Protein AF-A0A6S5TF20-F1 (afdb_monomer)

Organism: Pseudomonas putida (NCBI:txid303)

Solvent-accessible surface area (backbone atoms only — not comparable to full-atom values): 14108 Å² total; per-residue (Å²): 135,54,73,67,61,51,48,53,49,48,49,53,54,47,55,46,68,60,37,85,72,56,83,55,44,63,58,63,41,73,44,51,85,88,62,47,30,58,39,49,34,32,31,76,87,38,68,24,43,42,28,42,55,65,21,39,64,93,39,46,74,43,50,34,34,42,31,30,67,38,84,51,91,42,54,32,37,43,30,39,35,86,89,21,22,39,25,48,87,96,45,91,79,46,35,54,55,36,55,50,73,31,48,67,8,32,45,26,31,29,20,68,21,77,34,32,30,37,56,79,46,72,48,77,49,74,87,83,66,73,82,62,77,46,77,46,61,63,56,47,78,44,80,44,70,50,53,67,68,29,26,34,48,83,42,41,33,28,37,37,28,22,0,0,0,0,0,0,0,10,22,63,36,91,62,45,17,2,0,0,0,0,1,13,3,28,19,32,32,82,42,83,37,49,81,40,63,67,41,52,34,36,21,5,40,31,6,53,26,9,59,41,68,41,67,36,50,22,31,51,17,29,49,8,28,48,52,93,72,32,43,6,34,20,1,34,29,5,25,79,36,44,32,6,48,41,26,52,46,68,25,85,42,67,50,94,49,44,48,19,33,50,18,37,63,58,22,24,3,24,16,3,23,55,48,25,8,77,47,74,53,60,66,30,56,20,38,48,21,71,30,64,4,0,0,0,4,8,2,14,32,86,76,53,76,25,17,16,4,30,15,14,28,4,24,39,38,35,22,77,100

pLDDT: mean 88.04, std 11.4, range [41.41, 98.5]

Foldseek 3Di:
DDPVVVVVVVCLVVVLVPVPPDDAAAAADEDDPSNAHEHEHEPPVAAYEYEYEFLAQVQAFGKHKYWYADADQHWYKYAYPDQAFEAEPPDPVHDRMATQGGHGWMWMWGRRNPRYTYTPDTDRDDPDDPFFPDKDFDFDKDKDFDDSVQQRQPFWKKKKWWFWWWWWWEDADLFWFWAWWEFWWIAIATHRCHNPGIWMWGWKAWWAFFAFPHGGWTAWIAKTDTHPAKIIGTWGIIHTQRWTYYIHMPHPGTDDKFTWAGIGRAAWIFWIGDQTFDTGGAQAAWAARDDARTIIITWYHNDRHHTIYTIGMMMMTIGID

Nearest PDB structures (foldseek):
  7ypx-assembly1_C  TM=6.910E-01  e=1.335E-07  uncultured cyanophage
  7yfw-assembly1_b  TM=7.272E-01  e=6.195E-07  uncultured cyanophage
  9d93-assembly1_Qb  TM=5.092E-01  e=1.638E-06  Mycobacterium phage Bxb1
  9d93-assembly1_Pc  TM=5.076E-01  e=6.195E-04  Mycobacterium phage Bxb1

Mean predicted aligned error: 9.32 Å

Secondary structure (DSSP, 8-state):
--HHHHHHHHHHHHHHHHGGGSPPB-S-EEPPGGG-SEEEE--TTS-EEEEPPP--GGGTT-EEEEEE-----S-EEEE-STT-EEE-TT-SS-BSEEE--STT-EEEEEE-SSSEEEEEEEE-------S-SEEE-SSEEEEEEPPHHHHTSSS-EEEEEEPPPPPPPEE--SS--PPPPPPPPEEEEEE--TT--EEEEEEPPPPPPPPTTS-B---PPPPEEETTTEEEPPPPPP-SSPPPPPP-B-SSEEEP-PPPPPP-SSSPPPP-STT------SSSPPPPP-STTPPPPPEE-SSS--PPPPPPP-EEEEEE-

Structure (mmCIF, N/CA/C/O backbone):
data_AF-A0A6S5TF20-F1
#
_entry.id   AF-A0A6S5TF20-F1
#
loop_
_atom_site.group_PDB
_atom_site.id
_atom_site.type_symbol
_atom_site.label_atom_id
_atom_site.label_alt_id
_atom_site.label_comp_id
_atom_site.label_asym_id
_atom_site.label_entity_id
_atom_site.label_seq_id
_atom_site.pdbx_PDB_ins_code
_atom_site.Cartn_x
_atom_site.Cartn_y
_atom_site.Cartn_z
_atom_site.occupancy
_atom_site.B_iso_or_equiv
_atom_site.auth_seq_id
_atom_site.auth_comp_id
_atom_site.auth_asym_id
_atom_site.auth_atom_id
_atom_site.pdbx_PDB_model_num
ATOM 1 N N . MET A 1 1 ? -34.361 15.259 45.569 1.00 60.22 1 MET A N 1
ATOM 2 C CA . MET A 1 1 ? -33.380 14.151 45.565 1.00 60.22 1 MET A CA 1
ATOM 3 C C . MET A 1 1 ? -32.979 13.914 47.017 1.00 60.22 1 MET A C 1
ATOM 5 O O . MET A 1 1 ? -32.536 14.858 47.657 1.00 60.22 1 MET A O 1
ATOM 9 N N . ASN A 1 2 ? -33.280 12.749 47.594 1.00 81.50 2 ASN A N 1
ATOM 10 C CA . ASN A 1 2 ? -33.013 12.480 49.013 1.00 81.50 2 ASN A CA 1
ATO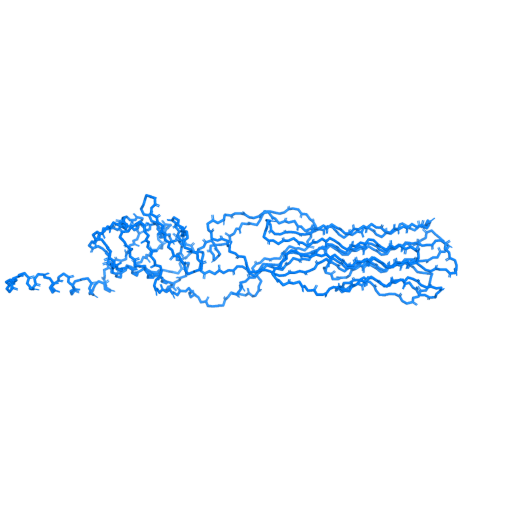M 11 C C . ASN A 1 2 ? -31.545 12.050 49.221 1.00 81.50 2 ASN A C 1
ATOM 13 O O . ASN A 1 2 ? -30.877 11.620 48.279 1.00 81.50 2 ASN A O 1
ATOM 17 N N . ARG A 1 3 ? -31.030 12.159 50.451 1.00 77.38 3 ARG A N 1
ATOM 18 C CA . ARG A 1 3 ? -29.635 11.809 50.782 1.00 77.38 3 ARG A CA 1
ATOM 19 C C . ARG A 1 3 ? -29.251 10.398 50.318 1.00 77.38 3 ARG A C 1
ATOM 21 O O . ARG A 1 3 ? -28.142 10.213 49.838 1.00 77.38 3 ARG A O 1
ATOM 28 N N . ALA A 1 4 ? -30.172 9.438 50.400 1.00 77.38 4 ALA A N 1
ATOM 29 C CA . ALA A 1 4 ? -29.955 8.069 49.934 1.00 77.38 4 ALA A CA 1
ATOM 30 C C . ALA A 1 4 ? -29.745 7.994 48.410 1.00 77.38 4 ALA A C 1
ATOM 32 O O . ALA A 1 4 ? -28.817 7.341 47.950 1.00 77.38 4 ALA A O 1
ATOM 33 N N . SER A 1 5 ? -30.542 8.726 47.629 1.00 79.00 5 SER A N 1
ATOM 34 C CA . SER A 1 5 ? -30.392 8.811 46.172 1.00 79.00 5 SER A CA 1
ATOM 35 C C . SER A 1 5 ? -29.121 9.546 45.742 1.00 79.00 5 SER A C 1
ATOM 37 O O . SER A 1 5 ? -28.522 9.159 44.749 1.00 79.00 5 SER A O 1
ATOM 39 N N . ILE A 1 6 ? -28.664 10.544 46.506 1.00 79.81 6 ILE A N 1
ATOM 40 C CA . ILE A 1 6 ? -27.382 11.223 46.253 1.00 79.81 6 ILE A CA 1
ATOM 41 C C . ILE A 1 6 ? -26.207 10.287 46.561 1.00 79.81 6 ILE A C 1
ATOM 43 O O . ILE A 1 6 ? -25.291 10.191 45.752 1.00 79.81 6 ILE A O 1
ATOM 47 N N . MET A 1 7 ? -26.253 9.558 47.681 1.00 74.62 7 MET A N 1
ATOM 48 C CA . MET A 1 7 ? -25.208 8.594 48.047 1.00 74.62 7 MET A CA 1
ATOM 49 C C . MET A 1 7 ? -25.135 7.413 47.077 1.00 74.62 7 MET A C 1
ATOM 51 O O . MET A 1 7 ? -24.043 7.045 46.676 1.00 74.62 7 MET A O 1
ATOM 55 N N . ALA A 1 8 ? -26.269 6.884 46.609 1.00 75.06 8 ALA A N 1
ATOM 56 C CA . ALA A 1 8 ? -26.279 5.828 45.594 1.00 75.06 8 ALA A CA 1
ATOM 57 C C . ALA A 1 8 ? -25.676 6.295 44.256 1.00 75.06 8 ALA A C 1
ATOM 59 O O . ALA A 1 8 ? -24.987 5.534 43.576 1.00 75.06 8 ALA A O 1
ATOM 60 N N . LEU A 1 9 ? -25.906 7.557 43.880 1.00 76.12 9 LEU A N 1
ATOM 61 C CA . LEU A 1 9 ? -25.335 8.145 42.668 1.00 76.12 9 LEU A CA 1
ATOM 62 C C . LEU A 1 9 ? -23.827 8.383 42.824 1.00 76.12 9 LEU A C 1
ATOM 64 O O . LEU A 1 9 ? -23.069 8.079 41.908 1.00 76.12 9 LEU A O 1
ATOM 68 N N . LEU A 1 10 ? -23.394 8.861 43.994 1.00 69.50 10 LEU A N 1
ATOM 69 C CA . LEU A 1 10 ? -21.982 9.016 44.347 1.00 69.50 10 LEU A CA 1
ATOM 70 C C . LEU A 1 10 ? -21.255 7.674 44.393 1.00 69.50 10 LEU A C 1
ATOM 72 O O . LEU A 1 10 ? -20.190 7.577 43.800 1.00 69.50 10 LEU A O 1
ATOM 76 N N . ASP A 1 11 ? -21.836 6.640 44.997 1.00 70.62 11 ASP A N 1
ATOM 77 C CA . ASP A 1 11 ? -21.268 5.290 45.001 1.00 70.62 11 ASP A CA 1
ATOM 78 C C . ASP A 1 11 ? -21.181 4.738 43.582 1.00 70.62 11 ASP A C 1
ATOM 80 O O . ASP A 1 11 ? -20.143 4.219 43.192 1.00 70.62 11 ASP A O 1
ATOM 84 N N . THR A 1 12 ? -22.206 4.927 42.750 1.00 65.81 12 THR A N 1
ATOM 85 C CA . THR A 1 12 ? -22.167 4.488 41.345 1.00 65.81 12 THR A CA 1
ATOM 86 C C . THR A 1 12 ? -21.072 5.212 40.554 1.00 65.81 12 THR A C 1
ATOM 88 O O . THR A 1 12 ? -20.355 4.588 39.773 1.00 65.81 12 THR A O 1
ATOM 91 N N . VAL A 1 13 ? -20.902 6.521 40.759 1.00 59.16 13 VAL A N 1
ATOM 92 C CA . VAL A 1 13 ? -19.858 7.325 40.101 1.00 59.16 13 VAL A CA 1
ATOM 93 C C . VAL A 1 13 ? -18.463 6.967 40.628 1.00 59.16 13 VAL A C 1
ATOM 95 O O . VAL A 1 13 ? -17.536 6.800 39.836 1.00 59.16 13 VAL A O 1
ATOM 98 N N . LEU A 1 14 ? -18.312 6.775 41.940 1.00 56.81 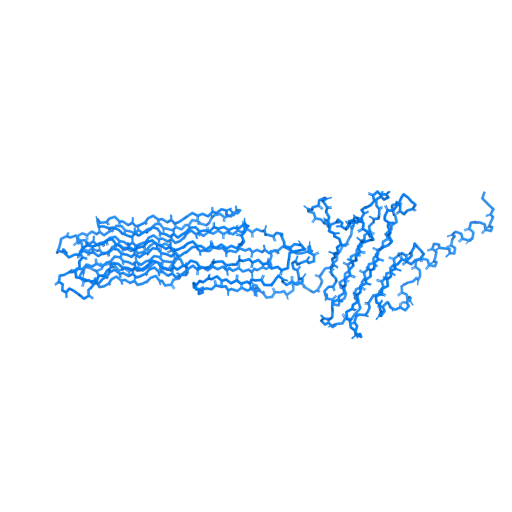14 LEU A N 1
ATOM 99 C CA . LEU A 1 14 ? -17.054 6.395 42.580 1.00 56.81 14 LEU A CA 1
ATOM 100 C C . LEU A 1 14 ? -16.644 4.967 42.207 1.00 56.81 14 LEU A C 1
ATOM 102 O O . LEU A 1 14 ? -15.499 4.767 41.811 1.00 56.81 14 LEU A O 1
ATOM 106 N N . LEU A 1 15 ? -17.565 3.997 42.202 1.00 54.12 15 LEU A N 1
ATOM 107 C CA . LEU A 1 15 ? -17.317 2.633 41.716 1.00 54.12 15 LEU A CA 1
ATOM 108 C C . LEU A 1 15 ? -16.941 2.611 40.230 1.00 54.12 15 LEU A C 1
ATOM 110 O O . LEU A 1 15 ? -16.053 1.851 39.848 1.00 54.12 15 LEU A O 1
ATOM 114 N N . ARG A 1 16 ? -17.554 3.459 39.393 1.00 55.75 16 ARG A N 1
ATOM 115 C CA . ARG A 1 16 ? -17.145 3.622 37.985 1.00 55.75 16 ARG A CA 1
ATOM 116 C C . ARG A 1 16 ? -15.734 4.205 37.857 1.00 55.75 16 ARG A C 1
ATOM 118 O O . ARG A 1 16 ? -14.995 3.793 36.968 1.00 55.75 16 ARG A O 1
ATOM 125 N N . SER A 1 17 ? -15.338 5.106 38.760 1.00 46.53 17 SER A N 1
ATOM 126 C CA . SER A 1 17 ? -13.998 5.715 38.776 1.00 46.53 17 SER A CA 1
ATOM 127 C C . SER A 1 17 ? -12.901 4.812 39.367 1.00 46.53 17 SER A C 1
ATOM 129 O O . SER A 1 17 ? -11.739 4.933 38.985 1.00 46.53 17 SER A O 1
ATOM 131 N N . TRP A 1 18 ? -13.254 3.876 40.261 1.00 41.41 18 TRP A N 1
ATOM 132 C CA . TRP A 1 18 ? -12.292 3.064 41.021 1.00 41.41 18 TRP A CA 1
ATOM 133 C C . TRP A 1 18 ? -12.010 1.679 40.418 1.00 41.41 18 TRP A C 1
ATOM 135 O O . TRP A 1 18 ? -11.107 0.977 40.869 1.00 41.41 18 TRP A O 1
ATOM 145 N N . ARG A 1 19 ? -12.673 1.303 39.314 1.00 49.28 19 ARG A N 1
ATOM 146 C CA . ARG A 1 19 ? -12.334 0.109 38.506 1.00 49.28 19 ARG A CA 1
ATOM 147 C C . ARG A 1 19 ? -11.033 0.250 37.698 1.00 49.28 19 ARG A C 1
ATOM 149 O O . ARG A 1 19 ? -10.861 -0.378 36.664 1.00 49.28 19 ARG A O 1
ATOM 156 N N . ILE A 1 20 ? -10.068 1.012 38.204 1.00 46.66 20 ILE A N 1
ATOM 157 C CA . ILE A 1 20 ? -8.670 0.942 37.756 1.00 46.66 20 ILE A CA 1
ATOM 158 C C . ILE A 1 20 ? -8.017 -0.392 38.208 1.00 46.66 20 ILE A C 1
ATOM 160 O O . ILE A 1 20 ? -6.931 -0.724 37.747 1.00 46.66 20 ILE A O 1
ATOM 164 N N . GLY A 1 21 ? -8.711 -1.205 39.023 1.00 44.94 21 GLY A N 1
ATOM 165 C CA . GLY A 1 21 ? -8.305 -2.559 39.432 1.00 44.94 21 GLY A CA 1
ATOM 166 C C . GLY A 1 21 ? -9.371 -3.656 39.274 1.00 44.94 21 GLY A C 1
ATOM 167 O O . GLY A 1 21 ? -9.333 -4.619 40.030 1.00 44.94 21 GLY A O 1
ATOM 168 N N . ALA A 1 22 ? -10.339 -3.523 38.356 1.00 57.06 22 ALA A N 1
ATOM 169 C CA . ALA A 1 22 ? -11.193 -4.665 38.006 1.00 57.06 22 ALA A CA 1
ATOM 170 C C . ALA A 1 22 ? -10.358 -5.743 37.292 1.00 57.06 22 ALA A C 1
ATOM 172 O O . ALA A 1 22 ? -9.461 -5.397 36.517 1.00 57.06 22 ALA A O 1
ATOM 173 N N . ASP A 1 23 ? -10.644 -7.024 37.554 1.00 77.25 23 ASP A N 1
ATOM 174 C CA . ASP A 1 23 ? -9.977 -8.135 36.871 1.00 77.25 23 ASP A CA 1
ATOM 175 C C . ASP A 1 23 ? -10.020 -7.920 35.351 1.00 77.25 23 ASP A C 1
ATOM 177 O O . ASP A 1 23 ? -11.066 -7.533 34.811 1.00 77.25 23 ASP A O 1
ATOM 181 N N . PRO A 1 24 ? -8.891 -8.115 34.647 1.00 87.06 24 PRO A N 1
ATOM 182 C CA . PRO A 1 24 ? -8.850 -7.892 33.216 1.00 87.06 24 PRO A CA 1
ATOM 183 C C . PRO A 1 24 ? -9.823 -8.834 32.507 1.00 87.06 24 PRO A C 1
ATOM 185 O O . PRO A 1 24 ? -10.013 -9.986 32.903 1.00 87.06 24 PRO A O 1
ATOM 188 N N . ILE A 1 25 ? -10.400 -8.365 31.405 1.00 91.81 25 ILE A N 1
ATOM 189 C CA . ILE A 1 25 ? -11.158 -9.230 30.506 1.00 91.81 25 ILE A CA 1
ATOM 190 C C . ILE A 1 25 ? -10.174 -10.193 29.841 1.00 91.81 25 ILE A C 1
ATOM 192 O O . ILE A 1 25 ? -9.336 -9.766 29.050 1.00 91.81 25 ILE A O 1
ATOM 196 N N . VAL A 1 26 ? -10.292 -11.481 30.168 1.00 93.62 26 VAL A N 1
ATOM 197 C CA . VAL A 1 26 ? -9.430 -12.566 29.656 1.00 93.62 26 VAL A CA 1
ATOM 198 C C . VAL A 1 26 ? -10.101 -13.438 28.590 1.00 93.62 26 VAL A C 1
ATOM 200 O O . VAL A 1 26 ? -9.482 -14.344 28.040 1.00 93.62 26 VAL A O 1
ATOM 203 N N . ALA A 1 27 ? -11.379 -13.188 28.301 1.00 93.31 27 ALA A N 1
ATOM 204 C CA . ALA A 1 27 ? -12.165 -13.916 27.312 1.00 93.31 27 ALA A CA 1
ATOM 205 C C . ALA A 1 27 ? -13.118 -12.965 26.582 1.00 93.31 27 ALA A C 1
ATOM 207 O O . ALA A 1 27 ? -13.509 -11.928 27.123 1.00 93.31 27 ALA A O 1
ATOM 208 N N . SER A 1 28 ? -13.509 -13.315 25.355 1.00 96.19 28 SER A N 1
ATOM 209 C CA . SER A 1 28 ? -14.432 -12.500 24.559 1.00 96.19 28 SER A CA 1
ATOM 210 C C . SER A 1 28 ? -15.718 -12.198 25.327 1.00 96.19 28 SER A C 1
ATOM 212 O O . SER A 1 28 ? -16.383 -13.106 25.820 1.00 96.19 28 SER A O 1
ATOM 214 N N . THR A 1 29 ? -16.051 -10.914 25.443 1.00 95.75 29 THR A N 1
ATOM 215 C CA . THR A 1 29 ? -17.094 -10.418 26.348 1.00 95.75 29 THR A CA 1
ATOM 216 C C . THR A 1 29 ? -17.872 -9.283 25.692 1.00 95.75 29 THR A C 1
ATOM 218 O O . THR A 1 29 ? -17.284 -8.372 25.109 1.00 95.75 29 THR A O 1
ATOM 221 N N . ALA A 1 30 ? -19.199 -9.311 25.817 1.00 96.12 30 ALA A N 1
ATOM 222 C CA . ALA A 1 30 ? -20.045 -8.163 25.512 1.00 96.12 30 ALA A CA 1
ATOM 223 C C . ALA A 1 30 ? -20.196 -7.293 26.763 1.00 96.12 30 ALA A C 1
ATOM 225 O O . ALA A 1 30 ? -20.668 -7.764 27.797 1.00 96.12 30 ALA A O 1
ATOM 226 N N . LEU A 1 31 ? -19.771 -6.036 26.669 1.00 94.50 31 LEU A N 1
ATOM 227 C CA . LEU A 1 31 ? -19.839 -5.080 27.763 1.00 94.50 31 LEU A CA 1
ATOM 228 C C . LEU A 1 31 ? -21.281 -4.632 27.994 1.00 94.50 31 LEU A C 1
ATOM 230 O O . LEU A 1 31 ? -22.006 -4.284 27.060 1.00 94.50 31 LEU A O 1
ATOM 234 N N . THR A 1 32 ? -21.675 -4.568 29.260 1.00 91.94 32 THR A N 1
ATOM 235 C CA . THR A 1 32 ? -22.915 -3.921 29.690 1.00 91.94 32 THR A CA 1
ATOM 236 C C . THR A 1 32 ? -22.678 -2.443 29.995 1.00 91.94 32 THR A C 1
ATOM 238 O O . THR A 1 32 ? -21.543 -1.998 30.174 1.00 91.94 32 THR A O 1
ATOM 241 N N . ALA A 1 33 ? -23.759 -1.666 30.105 1.00 86.19 33 ALA A N 1
ATOM 242 C CA . ALA A 1 33 ? -23.688 -0.253 30.483 1.00 86.19 33 ALA A CA 1
ATOM 243 C C . ALA A 1 33 ? -22.947 -0.018 31.818 1.00 86.19 33 ALA A C 1
ATOM 245 O O . ALA A 1 33 ? -22.263 0.992 31.976 1.00 86.19 33 ALA A O 1
ATOM 246 N N . ASP A 1 34 ? -23.033 -0.968 32.754 1.00 84.81 34 ASP A N 1
ATOM 247 C CA . ASP A 1 34 ? -22.390 -0.892 34.074 1.00 84.81 34 ASP A CA 1
ATOM 248 C C . ASP A 1 34 ? -20.908 -1.290 34.062 1.00 84.81 34 ASP A C 1
ATOM 250 O O . ASP A 1 34 ? -20.205 -1.144 35.065 1.00 84.81 34 ASP A O 1
ATOM 254 N N . GLN A 1 35 ? -20.423 -1.815 32.937 1.00 87.38 35 GLN A N 1
ATOM 255 C CA . GLN A 1 35 ? -19.021 -2.166 32.716 1.00 87.38 35 GLN A CA 1
ATOM 256 C C . GLN A 1 35 ? -18.261 -1.081 31.936 1.00 87.38 35 GLN A C 1
ATOM 258 O O . GLN A 1 35 ? -17.066 -1.235 31.697 1.00 87.38 35 GLN A O 1
ATOM 263 N N . LEU A 1 36 ? -18.928 0.017 31.560 1.00 88.06 36 LEU A N 1
ATOM 264 C CA . LEU A 1 36 ? -18.307 1.169 30.902 1.00 88.06 36 LEU A CA 1
ATOM 265 C C . LEU A 1 36 ? -17.500 2.016 31.903 1.00 88.06 36 LEU A C 1
ATOM 267 O O . LEU A 1 36 ? -17.801 2.057 33.097 1.00 88.06 36 LEU A O 1
ATOM 271 N N . GLY A 1 37 ? -16.459 2.687 31.410 1.00 87.75 37 GLY A N 1
ATOM 272 C CA . GLY A 1 37 ? -15.437 3.350 32.223 1.00 87.75 37 GLY A CA 1
ATOM 273 C C . GLY A 1 37 ? -14.043 2.997 31.713 1.00 87.75 37 GLY A C 1
ATOM 274 O O . GLY A 1 37 ? -13.772 3.150 30.528 1.00 87.75 37 GLY A O 1
ATOM 275 N N . HIS A 1 38 ? -13.157 2.501 32.574 1.00 89.62 38 HIS A N 1
ATOM 276 C CA . HIS A 1 38 ? -11.852 1.982 32.158 1.00 89.62 38 HIS A CA 1
ATOM 277 C C . HIS A 1 38 ? -11.879 0.450 32.129 1.00 89.62 38 HIS A C 1
ATOM 279 O O . HIS A 1 38 ? -12.153 -0.191 33.140 1.00 89.62 38 HIS A O 1
ATOM 285 N N . VAL A 1 39 ? -11.606 -0.127 30.961 1.00 92.31 39 VAL A N 1
ATOM 286 C CA . VAL A 1 39 ? -11.653 -1.564 30.695 1.00 92.31 39 VAL A CA 1
ATOM 287 C C . VAL A 1 39 ? -10.260 -2.034 30.309 1.00 92.31 39 VAL A C 1
ATOM 289 O O . VAL A 1 39 ? -9.715 -1.635 29.278 1.00 92.31 39 VAL A O 1
ATOM 292 N N . VAL A 1 40 ? -9.692 -2.902 31.138 1.00 92.62 40 VAL A N 1
ATOM 293 C CA . VAL A 1 40 ? -8.402 -3.540 30.881 1.00 92.62 40 VAL A CA 1
ATOM 294 C C . VAL A 1 40 ? -8.650 -4.922 30.292 1.00 92.62 40 VAL A C 1
ATOM 296 O O . VAL A 1 40 ? -9.466 -5.685 30.807 1.00 92.62 40 VAL A O 1
ATOM 299 N N . VAL A 1 41 ? -7.952 -5.244 29.209 1.00 93.38 41 VAL A N 1
ATOM 300 C CA . VAL A 1 41 ? -8.125 -6.497 28.468 1.00 93.38 41 VAL A CA 1
ATOM 301 C C . VAL A 1 41 ? -6.780 -7.207 28.366 1.00 93.38 41 VAL A C 1
ATOM 303 O O . VAL A 1 41 ? -5.749 -6.573 28.119 1.00 93.38 41 VAL A O 1
ATOM 306 N N . ASP A 1 42 ? -6.798 -8.518 28.576 1.00 92.75 42 ASP A N 1
ATOM 307 C CA . ASP A 1 42 ? -5.632 -9.392 28.578 1.00 92.75 42 ASP A CA 1
ATOM 308 C C . ASP A 1 42 ? -5.882 -10.560 27.615 1.00 92.75 42 ASP A C 1
ATOM 310 O O . ASP A 1 42 ? -6.645 -11.481 27.900 1.00 92.75 42 ASP A O 1
ATOM 314 N N . ALA A 1 43 ? -5.248 -10.501 26.446 1.00 94.19 43 ALA A N 1
ATOM 315 C CA . ALA A 1 43 ? -5.365 -11.512 25.403 1.00 94.19 43 ALA A CA 1
ATOM 316 C C . ALA A 1 43 ? -4.304 -12.619 25.538 1.00 94.19 43 ALA A C 1
ATOM 318 O O . ALA A 1 43 ? -4.019 -13.320 24.570 1.00 94.19 43 ALA A O 1
ATOM 319 N N . THR A 1 44 ? -3.687 -12.810 26.712 1.00 92.44 44 THR A N 1
ATOM 320 C CA . THR A 1 44 ? -2.601 -13.796 26.875 1.00 92.44 44 THR A CA 1
ATOM 321 C C . THR A 1 44 ? -3.047 -15.224 26.550 1.00 92.44 44 THR A C 1
ATOM 323 O O . THR A 1 44 ? -2.297 -15.976 25.931 1.00 92.44 44 THR A O 1
ATOM 326 N N . ALA A 1 45 ? -4.278 -15.593 26.916 1.00 91.69 45 ALA A N 1
ATOM 327 C CA . ALA A 1 45 ? -4.813 -16.942 26.713 1.00 91.69 45 ALA A CA 1
ATOM 328 C C . ALA A 1 45 ? -5.285 -17.229 25.272 1.00 91.69 45 ALA A C 1
ATOM 330 O O . ALA A 1 45 ? -5.543 -18.383 24.933 1.00 91.69 45 ALA A O 1
ATOM 331 N N . GLY A 1 46 ? -5.411 -16.206 24.422 1.00 93.62 46 GLY A N 1
ATOM 332 C CA . GLY A 1 46 ? -5.899 -16.342 23.052 1.00 93.62 46 GLY A CA 1
ATOM 333 C C . GLY A 1 46 ? -6.509 -15.050 22.519 1.00 93.62 46 GLY A C 1
ATOM 334 O O . GLY A 1 46 ? -6.494 -14.016 23.181 1.00 93.62 46 GLY A O 1
ATOM 335 N N . ALA A 1 47 ? -7.051 -15.100 21.301 1.00 94.38 47 ALA A N 1
ATOM 336 C CA . ALA A 1 47 ? -7.739 -13.952 20.719 1.00 94.38 47 ALA A CA 1
ATOM 337 C C . ALA A 1 47 ? -8.980 -13.565 21.548 1.00 94.38 47 ALA A C 1
ATOM 339 O O . ALA A 1 47 ? -9.788 -14.423 21.903 1.00 94.38 47 ALA A O 1
ATOM 340 N N . VAL A 1 48 ? -9.144 -12.267 21.817 1.00 96.69 48 VAL A N 1
ATOM 341 C CA . VAL A 1 48 ? -10.240 -11.708 22.621 1.00 96.69 48 VAL A CA 1
ATOM 342 C C . VAL A 1 48 ? -10.995 -10.654 21.813 1.00 96.69 48 VAL A C 1
ATOM 344 O O . VAL A 1 48 ? -10.401 -9.783 21.173 1.00 96.69 48 VAL A O 1
ATOM 347 N N . ALA A 1 49 ? -12.323 -10.713 21.864 1.00 96.62 49 ALA A N 1
ATOM 348 C CA . ALA A 1 49 ? -13.209 -9.699 21.309 1.00 96.62 49 ALA A CA 1
ATOM 349 C C . ALA A 1 49 ? -14.024 -9.031 22.418 1.00 96.62 49 ALA A C 1
ATOM 351 O O . ALA A 1 49 ? -14.776 -9.692 23.134 1.00 96.62 49 ALA A O 1
ATOM 352 N N . VAL A 1 50 ? -13.900 -7.712 22.541 1.00 97.12 50 VAL A N 1
ATOM 353 C CA . VAL A 1 50 ? -14.711 -6.901 23.450 1.00 97.12 50 VAL A CA 1
ATOM 354 C C . VAL A 1 50 ? -15.788 -6.196 22.641 1.00 97.12 50 VAL A C 1
ATOM 356 O O . VAL A 1 50 ? -15.495 -5.316 21.833 1.00 97.12 50 VAL A O 1
ATOM 359 N N . THR A 1 51 ? -17.041 -6.598 22.843 1.00 97.81 51 THR A N 1
ATOM 360 C CA . THR A 1 51 ? -18.186 -6.000 22.145 1.00 97.81 51 THR A CA 1
ATOM 361 C C . THR A 1 51 ? -18.747 -4.855 22.980 1.00 97.81 51 THR A C 1
ATOM 363 O O . THR A 1 51 ? -19.134 -5.059 24.128 1.00 97.81 51 THR A O 1
ATOM 366 N N . LEU A 1 52 ? -18.776 -3.649 22.424 1.00 97.44 52 LEU A N 1
ATOM 367 C CA . LEU A 1 52 ? -19.403 -2.473 23.024 1.00 97.44 52 LEU A CA 1
ATOM 368 C C . LEU A 1 52 ? -20.924 -2.668 23.080 1.00 97.44 52 LEU A C 1
ATOM 370 O O . LEU A 1 52 ? -21.482 -3.265 22.156 1.00 97.44 52 LEU A O 1
ATOM 374 N N . PRO A 1 53 ? -21.626 -2.136 24.095 1.00 96.62 53 PRO A N 1
ATOM 375 C CA . PRO A 1 53 ? -23.079 -2.096 24.061 1.00 96.62 53 PRO A CA 1
ATOM 376 C C . PRO A 1 53 ? -23.553 -1.190 22.918 1.00 96.62 53 PRO A C 1
ATOM 378 O O . PRO A 1 53 ? -22.801 -0.350 22.411 1.00 96.62 53 PRO A O 1
ATOM 381 N N . SER A 1 54 ? -24.816 -1.338 22.520 1.00 96.50 54 SER A N 1
ATOM 382 C CA . SER A 1 54 ? -25.366 -0.470 21.480 1.00 96.50 54 SER A CA 1
ATOM 383 C C . SER A 1 54 ? -25.387 0.990 21.947 1.00 96.50 54 SER A C 1
ATOM 385 O O . SER A 1 54 ? -25.806 1.278 23.070 1.00 96.50 54 SER A O 1
ATOM 387 N N . ALA A 1 55 ? -24.938 1.910 21.093 1.00 95.62 55 ALA A N 1
ATOM 388 C CA . ALA A 1 55 ? -24.871 3.350 21.326 1.00 95.62 55 ALA A CA 1
ATOM 389 C C . ALA A 1 55 ? -26.266 3.997 21.246 1.00 95.62 55 ALA A C 1
ATOM 391 O O . ALA A 1 55 ? -26.516 4.894 20.445 1.00 95.62 55 ALA A O 1
ATOM 392 N N . VAL A 1 56 ? -27.187 3.530 22.085 1.00 95.69 56 VAL A N 1
ATOM 393 C CA . VAL A 1 56 ? -28.556 4.041 22.213 1.00 95.69 56 VAL A CA 1
ATOM 394 C C . VAL A 1 56 ? -28.600 5.345 23.006 1.00 95.69 56 VAL A C 1
ATOM 396 O O . VAL A 1 56 ? -27.679 5.658 23.761 1.00 95.69 56 VAL A O 1
ATOM 399 N N . ALA A 1 57 ? -29.711 6.080 22.913 1.00 94.19 57 ALA A N 1
ATOM 400 C CA . ALA A 1 57 ? -29.905 7.370 23.583 1.00 94.19 57 ALA A CA 1
ATOM 401 C C . ALA A 1 57 ? -29.573 7.364 25.091 1.00 94.19 57 ALA A C 1
ATOM 403 O O . ALA A 1 57 ? -29.070 8.359 25.607 1.00 94.19 57 ALA A O 1
ATOM 404 N N . ALA A 1 58 ? -29.794 6.243 25.788 1.00 92.81 58 ALA A N 1
ATOM 405 C CA . ALA A 1 58 ? -29.467 6.092 27.209 1.00 92.81 58 ALA A CA 1
ATOM 406 C C . ALA A 1 58 ? -27.955 6.146 27.518 1.00 92.81 58 ALA A C 1
ATOM 408 O O . ALA A 1 58 ? -27.576 6.469 28.640 1.00 92.81 58 ALA A O 1
ATOM 409 N N . LEU A 1 59 ? -27.096 5.847 26.538 1.00 92.50 59 LEU A N 1
ATOM 410 C CA . LEU A 1 59 ? -25.637 5.913 26.657 1.00 92.50 59 LEU A CA 1
ATOM 411 C C . LEU A 1 59 ? -25.045 7.192 26.058 1.00 92.50 59 LEU A C 1
ATOM 413 O O . LEU A 1 59 ? -23.827 7.322 25.970 1.00 92.50 59 LEU A O 1
ATOM 417 N N . ARG A 1 60 ? -25.871 8.157 25.649 1.00 94.12 60 ARG A N 1
ATOM 418 C CA . ARG A 1 60 ? -25.382 9.398 25.047 1.00 94.12 60 ARG A CA 1
ATOM 419 C C . ARG A 1 60 ? -24.404 10.121 25.975 1.00 94.12 60 ARG A C 1
ATOM 421 O O . ARG A 1 60 ? -24.736 10.451 27.109 1.00 94.12 60 ARG A O 1
ATOM 428 N N . GLY A 1 61 ? -23.208 10.401 25.463 1.00 90.88 61 GLY A N 1
ATOM 429 C CA . GLY A 1 61 ? -22.138 11.067 26.202 1.00 90.88 61 GLY A CA 1
ATOM 430 C C . GLY A 1 61 ? -21.358 10.158 27.154 1.00 90.88 61 GLY A C 1
ATOM 431 O O . GLY A 1 61 ? -20.395 10.626 27.754 1.00 90.88 61 GLY A O 1
ATOM 432 N N . VAL A 1 62 ? -21.725 8.879 27.281 1.00 93.12 62 VAL A N 1
ATOM 433 C CA . VAL A 1 62 ? -20.988 7.911 28.101 1.00 93.12 62 VAL A CA 1
ATOM 434 C C . VAL A 1 62 ? -19.698 7.514 27.395 1.00 93.12 62 VAL A C 1
ATOM 436 O O . VAL A 1 62 ? -19.685 7.276 26.186 1.00 93.12 62 VAL A O 1
ATOM 439 N N . GLU A 1 63 ? -18.622 7.428 28.172 1.00 94.75 63 GLU A N 1
ATOM 440 C CA . GLU A 1 63 ? -17.290 7.083 27.691 1.00 94.75 63 GLU A CA 1
ATOM 441 C C . GLU A 1 63 ? -16.839 5.699 28.145 1.00 94.75 63 GLU A C 1
ATOM 443 O O . GLU A 1 63 ? -17.199 5.212 29.219 1.00 94.75 63 GLU A O 1
ATOM 448 N N . VAL A 1 64 ? -15.986 5.088 27.329 1.00 94.38 64 VAL A N 1
ATOM 449 C CA . VAL A 1 64 ? -15.248 3.879 27.668 1.00 94.38 64 VAL A CA 1
ATOM 450 C C . VAL A 1 64 ? -13.825 3.977 27.138 1.00 94.38 64 VAL A C 1
ATOM 452 O O . VAL A 1 64 ? -13.609 4.283 25.971 1.00 94.38 64 VAL A O 1
ATOM 455 N N . THR A 1 65 ? -12.846 3.716 27.995 1.00 94.69 65 THR A N 1
ATOM 456 C CA . THR A 1 65 ? -11.437 3.560 27.637 1.00 94.69 65 THR A CA 1
ATOM 457 C C . THR A 1 65 ? -11.095 2.086 27.678 1.00 94.69 65 THR A C 1
ATOM 459 O O . THR A 1 65 ? -11.132 1.481 28.745 1.00 94.69 65 THR A O 1
ATOM 462 N N . LEU A 1 66 ? -10.744 1.514 26.533 1.00 94.31 66 LEU A N 1
ATOM 463 C CA . LEU A 1 66 ? -10.263 0.143 26.431 1.00 94.31 66 LEU A CA 1
ATOM 464 C C . LEU A 1 66 ? -8.744 0.165 26.335 1.00 94.31 66 LEU A C 1
ATOM 466 O O . LEU A 1 66 ? -8.200 0.905 25.515 1.00 94.31 66 LEU A O 1
ATOM 470 N N . ARG A 1 67 ? -8.065 -0.636 27.159 1.00 93.00 67 ARG A N 1
ATOM 471 C CA . ARG A 1 67 ? -6.604 -0.701 27.211 1.00 93.00 67 ARG A CA 1
ATOM 472 C C . ARG A 1 67 ? -6.105 -2.139 27.167 1.00 93.00 67 ARG A C 1
ATOM 474 O O . ARG A 1 67 ? -6.574 -2.989 27.924 1.00 93.00 67 ARG A O 1
ATOM 481 N N . ARG A 1 68 ? -5.107 -2.393 26.319 1.00 91.81 68 ARG A N 1
ATOM 482 C CA . ARG A 1 68 ? -4.409 -3.681 26.260 1.00 91.81 68 ARG A CA 1
ATOM 483 C C . ARG A 1 68 ? -3.361 -3.772 27.366 1.00 91.81 68 ARG A C 1
ATOM 485 O O . ARG A 1 68 ? -2.530 -2.872 27.504 1.00 91.81 68 ARG A O 1
ATOM 492 N N . LYS A 1 69 ? -3.386 -4.859 28.136 1.00 89.50 69 LYS A N 1
ATOM 493 C CA . LYS A 1 69 ? -2.435 -5.125 29.227 1.00 89.50 69 LYS A CA 1
ATOM 494 C C . LYS A 1 69 ? -1.268 -6.015 28.802 1.00 89.50 69 LYS A C 1
ATOM 496 O O . LYS A 1 69 ? -0.153 -5.810 29.272 1.00 89.50 69 LYS A O 1
ATOM 501 N N . ASP A 1 70 ? -1.527 -7.013 27.968 1.00 89.25 70 ASP A N 1
ATOM 502 C CA . ASP A 1 70 ? -0.560 -8.055 27.631 1.00 89.25 70 ASP A CA 1
ATOM 503 C C . ASP A 1 70 ? 0.373 -7.669 26.473 1.00 89.25 70 ASP A C 1
ATOM 505 O O . ASP A 1 70 ? 0.103 -6.743 25.707 1.00 89.25 70 ASP A O 1
ATOM 509 N N . VAL A 1 71 ? 1.465 -8.424 26.337 1.00 86.88 71 VAL A N 1
ATOM 510 C CA . VAL A 1 71 ? 2.511 -8.244 25.313 1.00 86.88 71 VAL A CA 1
ATOM 511 C C . VAL A 1 71 ? 2.408 -9.260 24.164 1.00 86.88 71 VAL A C 1
ATOM 513 O O . VAL A 1 71 ? 3.353 -9.409 23.392 1.00 86.88 71 VAL A O 1
ATOM 516 N N . THR A 1 72 ? 1.312 -10.021 24.078 1.00 87.50 72 THR A N 1
ATOM 517 C CA . THR A 1 72 ? 1.195 -11.112 23.101 1.00 87.50 72 THR A CA 1
ATOM 518 C C . THR A 1 72 ? 0.853 -10.602 21.703 1.00 87.50 72 THR A C 1
ATOM 520 O O . THR A 1 72 ? 0.457 -9.457 21.508 1.00 87.50 72 THR A O 1
ATOM 523 N N . THR A 1 73 ? 0.977 -11.477 20.706 1.00 83.81 73 THR A N 1
ATOM 524 C CA . THR A 1 73 ? 0.531 -11.214 19.329 1.00 83.81 73 THR A CA 1
ATOM 525 C C . THR A 1 73 ? -0.926 -11.613 19.091 1.00 83.81 73 THR A C 1
ATOM 527 O O . THR A 1 73 ? -1.420 -11.484 17.971 1.00 83.81 73 THR A O 1
ATOM 530 N N . ASN A 1 74 ? -1.630 -12.091 20.125 1.00 90.81 74 ASN A N 1
ATOM 531 C CA . ASN A 1 74 ? -3.033 -12.465 20.008 1.00 90.81 74 ASN A CA 1
ATOM 532 C C . ASN A 1 74 ? -3.878 -11.240 19.647 1.00 90.81 74 ASN A C 1
ATOM 534 O O . ASN A 1 74 ? -3.627 -10.122 20.110 1.00 90.81 74 ASN A O 1
ATOM 538 N N . VAL A 1 75 ? -4.891 -11.452 18.810 1.00 89.56 75 VAL A N 1
ATOM 539 C CA . VAL A 1 75 ? -5.779 -10.377 18.363 1.00 89.56 75 VAL A CA 1
ATOM 540 C C . VAL A 1 75 ? -6.652 -9.926 19.531 1.00 89.56 75 VAL A C 1
ATOM 542 O O . VAL A 1 75 ? -7.345 -10.739 20.139 1.00 89.56 75 VAL A O 1
ATOM 545 N N . LEU A 1 76 ? -6.645 -8.624 19.808 1.00 93.75 76 LEU A N 1
ATOM 546 C CA . LEU A 1 76 ? -7.583 -7.974 20.716 1.00 93.75 76 LEU A CA 1
ATOM 547 C C . LEU A 1 76 ? -8.435 -7.025 19.882 1.00 93.75 76 LEU A C 1
ATOM 549 O O . LEU A 1 76 ? -7.949 -5.992 19.418 1.00 93.75 76 LEU A O 1
ATOM 553 N N . SER A 1 77 ? -9.696 -7.391 19.682 1.00 94.56 77 SER A N 1
ATOM 554 C CA . SER A 1 77 ? -10.647 -6.618 18.883 1.00 94.56 77 SER A CA 1
ATOM 555 C C . SER A 1 77 ? -11.655 -5.879 19.760 1.00 94.56 77 SER A C 1
ATOM 557 O O . SER A 1 77 ? -12.108 -6.386 20.786 1.00 94.56 77 SER A O 1
ATOM 559 N N . ILE A 1 78 ? -12.007 -4.669 19.339 1.00 95.94 78 ILE A N 1
ATOM 560 C CA . ILE A 1 78 ? -13.096 -3.857 19.875 1.00 95.94 78 ILE A CA 1
ATOM 561 C C . ILE A 1 78 ? -14.177 -3.840 18.803 1.00 95.94 78 ILE A C 1
ATOM 563 O O . ILE A 1 78 ? -13.910 -3.415 17.680 1.00 95.94 78 ILE A O 1
ATOM 567 N N . VAL A 1 79 ? -15.376 -4.305 19.136 1.00 97.12 79 VAL A N 1
ATOM 568 C CA . VAL A 1 79 ? -16.465 -4.538 18.180 1.00 97.12 79 VAL A CA 1
ATOM 569 C C . VAL A 1 79 ? -17.680 -3.708 18.586 1.00 97.12 79 VAL A C 1
ATOM 571 O O . VAL A 1 79 ? -18.054 -3.702 19.754 1.00 97.12 79 VAL A O 1
ATOM 574 N N . ALA A 1 80 ? -18.308 -3.000 17.651 1.00 96.81 80 ALA A N 1
ATOM 575 C CA . ALA A 1 80 ? -19.587 -2.338 17.902 1.00 96.81 80 ALA A CA 1
ATOM 576 C C . ALA A 1 80 ? -20.746 -3.348 17.851 1.00 96.81 80 ALA A C 1
ATOM 578 O O . ALA A 1 80 ? -20.721 -4.298 17.069 1.00 96.81 80 ALA A O 1
ATOM 579 N N . ALA A 1 81 ? -21.777 -3.154 18.676 1.00 96.75 81 ALA A N 1
ATOM 580 C CA . ALA A 1 81 ? -22.948 -4.025 18.659 1.00 96.75 81 ALA A CA 1
ATOM 581 C C . ALA A 1 81 ? -23.799 -3.825 17.394 1.00 96.75 81 ALA A C 1
ATOM 583 O O . ALA A 1 81 ? -24.189 -2.709 17.054 1.00 96.75 81 ALA A O 1
ATOM 584 N N . GLY A 1 82 ? -24.173 -4.928 16.744 1.00 94.56 82 GLY A N 1
ATOM 585 C CA . GLY A 1 82 ? -25.140 -4.917 15.646 1.00 94.56 82 GLY A CA 1
ATOM 586 C C . GLY A 1 82 ? -24.713 -4.027 14.475 1.00 94.56 82 GLY A C 1
ATOM 587 O O . GLY A 1 82 ? -23.689 -4.274 13.842 1.00 94.56 82 GLY A O 1
ATOM 588 N N . ALA A 1 83 ? -25.535 -3.022 14.162 1.00 94.38 83 ALA A N 1
ATOM 589 C CA . ALA A 1 83 ? -25.301 -2.090 13.057 1.00 94.38 83 ALA A CA 1
ATOM 590 C C . ALA A 1 83 ? -24.480 -0.848 13.454 1.00 94.38 83 ALA A C 1
ATOM 592 O O . ALA A 1 83 ? -24.145 -0.043 12.578 1.00 94.38 83 ALA A O 1
ATOM 593 N N . ASP A 1 84 ? -24.155 -0.700 14.740 1.00 96.62 84 ASP A N 1
ATOM 594 C CA . ASP A 1 84 ? -23.448 0.466 15.259 1.00 96.62 84 ASP A CA 1
ATOM 595 C C . ASP A 1 84 ? -22.020 0.555 14.703 1.00 96.62 84 ASP A C 1
ATOM 597 O O . ASP A 1 84 ? -21.443 -0.423 14.211 1.00 96.62 84 ASP A O 1
ATOM 601 N N . LYS A 1 85 ? -21.434 1.754 14.765 1.00 96.06 85 LYS A N 1
ATOM 602 C CA . LYS A 1 85 ? -20.110 2.046 14.196 1.00 96.06 85 LYS A CA 1
ATOM 603 C C . LYS A 1 85 ? -19.164 2.667 15.212 1.00 96.06 85 LYS A C 1
ATOM 605 O O . LYS A 1 85 ? -19.557 3.502 16.019 1.00 96.06 85 LYS A O 1
ATOM 610 N N . ILE A 1 86 ? -17.891 2.305 15.127 1.00 95.56 86 ILE A N 1
ATOM 611 C CA . ILE A 1 86 ? -16.776 2.972 15.799 1.00 95.56 86 ILE A CA 1
ATOM 612 C C . ILE A 1 86 ? -16.231 4.025 14.839 1.00 95.56 86 ILE A C 1
ATOM 614 O O . ILE A 1 86 ? -15.826 3.703 13.726 1.00 95.56 86 ILE A O 1
ATOM 618 N N . VAL A 1 87 ? -16.219 5.283 15.252 1.00 94.50 87 VAL A N 1
ATOM 619 C CA . VAL A 1 87 ? -15.770 6.405 14.428 1.00 94.50 87 VAL A CA 1
ATOM 620 C C . VAL A 1 87 ? -14.385 6.823 14.897 1.00 94.50 87 VAL A C 1
ATOM 622 O O . VAL A 1 87 ? -14.228 7.353 15.997 1.00 94.50 87 VAL A O 1
ATOM 625 N N . LEU A 1 88 ? -13.375 6.557 14.072 1.00 90.25 88 LEU A N 1
ATOM 626 C CA . LEU A 1 88 ? -11.998 6.993 14.301 1.00 90.25 88 LEU A CA 1
ATOM 627 C C . LEU A 1 88 ? -11.762 8.367 13.647 1.00 90.25 88 LEU A C 1
ATOM 629 O O . LEU A 1 88 ? -12.527 8.766 12.766 1.00 90.25 88 LEU A O 1
ATOM 633 N N . PRO A 1 89 ? -10.726 9.123 14.052 1.00 82.31 89 PRO A N 1
ATOM 634 C CA . PRO A 1 89 ? -10.422 10.400 13.413 1.00 82.31 89 PRO A CA 1
ATOM 635 C C . PRO A 1 89 ? -10.172 10.233 11.907 1.00 82.31 89 PRO A C 1
ATOM 637 O O . PRO A 1 89 ? -9.391 9.376 11.505 1.00 82.31 89 PRO A O 1
ATOM 640 N N . GLY A 1 90 ? -10.805 11.077 11.086 1.00 74.75 90 GLY A N 1
ATOM 641 C CA . GLY A 1 90 ? -10.592 11.127 9.633 1.00 74.75 90 GLY A CA 1
ATOM 642 C C . GLY A 1 90 ? -11.718 10.549 8.769 1.00 74.75 90 GLY A C 1
ATOM 643 O O . GLY A 1 90 ? -11.784 10.900 7.595 1.00 74.75 90 GLY A O 1
ATOM 644 N N . ASP A 1 91 ? -12.636 9.751 9.325 1.00 74.19 91 ASP A N 1
ATOM 645 C CA . ASP A 1 91 ? -13.801 9.223 8.598 1.00 74.19 91 ASP A CA 1
ATOM 646 C C . ASP A 1 91 ? -15.055 9.213 9.485 1.00 74.19 91 ASP A C 1
ATOM 648 O O . ASP A 1 91 ? -15.046 8.663 10.580 1.00 74.19 91 ASP A O 1
ATOM 652 N N . ALA A 1 92 ? -16.151 9.807 9.003 1.00 82.31 92 ALA A N 1
ATOM 653 C CA . ALA A 1 92 ? -17.423 9.898 9.724 1.00 82.31 92 ALA A CA 1
ATOM 654 C C . ALA A 1 92 ? -18.345 8.677 9.522 1.00 82.31 92 ALA A C 1
ATOM 656 O O . ALA A 1 92 ? -19.363 8.556 10.222 1.00 82.31 92 ALA A O 1
ATOM 657 N N . ASN A 1 93 ? -18.027 7.790 8.570 1.00 86.06 93 ASN A N 1
ATOM 658 C CA . ASN A 1 93 ? -18.808 6.579 8.298 1.00 86.06 93 ASN A CA 1
ATOM 659 C C . ASN A 1 93 ? -18.582 5.516 9.379 1.00 86.06 93 ASN A C 1
ATOM 661 O O . ASN A 1 93 ? -19.540 4.886 9.832 1.00 86.06 93 ASN A O 1
ATOM 665 N N . GLY A 1 94 ? -17.340 5.394 9.850 1.00 89.00 94 GLY A N 1
ATOM 666 C CA . GLY A 1 94 ? -16.959 4.500 10.936 1.00 89.00 94 GLY A CA 1
ATOM 667 C C . GLY A 1 94 ? -16.918 3.023 10.534 1.00 89.00 94 GLY A C 1
ATOM 668 O O . GLY A 1 94 ? -17.343 2.607 9.458 1.00 89.00 94 GLY A O 1
ATOM 669 N N . ILE A 1 95 ? -16.395 2.202 11.440 1.00 91.50 95 ILE A N 1
ATOM 670 C CA . ILE A 1 95 ? -16.077 0.787 11.229 1.00 91.50 95 ILE A CA 1
ATOM 671 C C . ILE A 1 95 ? -16.794 -0.098 12.246 1.00 91.50 95 ILE A C 1
ATOM 673 O O . ILE A 1 95 ? -17.106 0.331 13.352 1.00 91.50 95 ILE A O 1
ATOM 677 N N . ALA A 1 96 ? -17.071 -1.350 11.882 1.00 93.81 96 ALA A N 1
ATOM 678 C CA . ALA A 1 96 ? -17.737 -2.292 12.788 1.00 93.81 96 ALA A CA 1
ATOM 679 C C . ALA A 1 96 ? -16.804 -2.810 13.898 1.00 93.81 96 ALA A C 1
ATOM 681 O O . ALA A 1 96 ? -17.270 -3.182 14.973 1.00 93.81 96 ALA A O 1
ATOM 682 N N . ALA A 1 97 ? -15.494 -2.837 13.641 1.00 93.25 97 ALA A N 1
ATOM 683 C CA . ALA A 1 97 ? -14.496 -3.280 14.600 1.00 93.25 97 ALA A CA 1
ATOM 684 C C . ALA A 1 97 ? -13.133 -2.617 14.358 1.00 93.25 97 ALA A C 1
ATOM 686 O O . ALA A 1 97 ? -12.804 -2.257 13.229 1.00 93.25 97 ALA A O 1
ATOM 687 N N . THR A 1 98 ? -12.336 -2.499 15.417 1.00 92.75 98 THR A N 1
ATOM 688 C CA . THR A 1 98 ? -10.922 -2.085 15.403 1.00 92.75 98 THR A CA 1
ATOM 689 C C . THR A 1 98 ? -10.112 -2.966 16.362 1.00 92.75 98 THR A C 1
ATOM 691 O O . THR A 1 98 ? -10.675 -3.821 17.042 1.00 92.75 98 THR A O 1
ATOM 694 N N . GLU A 1 99 ? -8.792 -2.801 16.420 1.00 91.19 99 GLU A N 1
ATOM 695 C CA . GLU A 1 99 ? -7.885 -3.666 17.183 1.00 91.19 99 GLU A CA 1
ATOM 696 C C . GLU A 1 99 ? -6.963 -2.844 18.101 1.00 91.19 99 GLU A C 1
ATOM 698 O O . GLU A 1 99 ? -6.467 -1.789 17.692 1.00 91.19 99 GLU A O 1
ATOM 703 N N . LEU A 1 100 ? -6.677 -3.349 19.311 1.00 90.56 100 LEU A N 1
ATOM 704 C CA . LEU A 1 100 ? -5.577 -2.879 20.170 1.00 90.56 100 LEU A CA 1
ATOM 705 C C . LEU A 1 100 ? -4.373 -3.799 19.976 1.00 90.56 100 LEU A C 1
ATOM 707 O O . LEU A 1 100 ? -4.440 -4.999 20.247 1.00 90.56 100 LEU A O 1
ATOM 711 N N . LEU A 1 101 ? -3.272 -3.251 19.477 1.00 85.62 101 LEU A N 1
ATOM 712 C CA . LEU A 1 101 ? -2.186 -4.063 18.942 1.00 85.62 101 LEU A CA 1
ATOM 713 C C . LEU A 1 101 ? -1.117 -4.319 19.981 1.00 85.62 101 LEU A C 1
ATOM 715 O O . LEU A 1 101 ? -0.675 -5.449 20.146 1.00 85.62 101 LEU A O 1
ATOM 719 N N . PHE A 1 102 ? -0.701 -3.262 20.659 1.00 84.19 102 PHE A N 1
ATOM 720 C CA . PHE A 1 102 ? 0.490 -3.307 21.476 1.00 84.19 102 PHE A CA 1
ATOM 721 C C . PHE A 1 102 ? 0.173 -3.197 22.966 1.00 84.19 102 PHE A C 1
ATOM 723 O O . PHE A 1 102 ? -0.855 -2.628 23.348 1.00 84.19 102 PHE A O 1
ATOM 730 N N . PRO A 1 103 ? 1.064 -3.705 23.829 1.00 83.88 103 PRO A N 1
ATOM 731 C CA . PRO A 1 103 ? 0.962 -3.496 25.265 1.00 83.88 103 PRO A CA 1
ATOM 732 C C . PRO A 1 103 ? 0.861 -2.006 25.598 1.00 83.88 103 PRO A C 1
ATOM 734 O O . PRO A 1 103 ? 1.701 -1.194 25.210 1.00 83.88 103 PRO A O 1
ATOM 737 N N . GLY A 1 104 ? -0.179 -1.646 26.345 1.00 84.25 104 GLY A N 1
ATOM 738 C CA . GLY A 1 104 ? -0.449 -0.270 26.737 1.00 84.25 104 GLY A CA 1
ATOM 739 C C . GLY A 1 104 ? -1.222 0.561 25.713 1.00 84.25 104 GLY A C 1
ATOM 740 O O . GLY A 1 104 ? -1.608 1.673 26.083 1.00 84.25 104 GLY A O 1
ATOM 741 N N . ASP A 1 105 ? -1.500 0.044 24.507 1.00 89.31 105 ASP A N 1
ATOM 742 C CA . ASP A 1 105 ? -2.426 0.670 23.555 1.00 89.31 105 ASP A CA 1
ATOM 743 C C . ASP A 1 105 ? -3.763 0.943 24.227 1.00 89.31 105 ASP A C 1
ATOM 745 O O . ASP A 1 105 ? -4.303 0.078 24.927 1.00 89.31 105 ASP A O 1
ATOM 749 N N . TYR A 1 106 ? -4.330 2.114 23.950 1.00 91.88 106 TYR A N 1
ATOM 750 C CA . TYR A 1 106 ? -5.672 2.435 24.400 1.00 91.88 106 TYR A CA 1
ATOM 751 C C . TYR A 1 106 ? -6.495 3.163 23.343 1.00 91.88 106 TYR A C 1
ATOM 753 O O . TYR A 1 106 ? -5.969 3.838 22.451 1.00 91.88 106 TYR A O 1
ATOM 761 N N . LEU A 1 107 ? -7.809 3.023 23.482 1.00 93.94 107 LEU A N 1
ATOM 762 C CA . LEU A 1 107 ? -8.815 3.730 22.709 1.00 93.94 107 LEU A CA 1
ATOM 763 C C . LEU A 1 107 ? -9.937 4.169 23.650 1.00 93.94 107 LEU A C 1
ATOM 765 O O . LEU A 1 107 ? -10.555 3.333 24.311 1.00 93.94 107 LEU A O 1
ATOM 769 N N . THR A 1 108 ? -10.195 5.471 23.702 1.00 95.38 108 THR A N 1
ATOM 770 C CA . THR A 1 108 ? -11.318 6.055 24.432 1.00 95.38 108 THR A CA 1
ATOM 771 C C . THR A 1 108 ? -12.407 6.448 23.449 1.00 95.38 108 THR A C 1
ATOM 773 O O . THR A 1 108 ? -12.186 7.247 22.536 1.00 95.38 108 THR A O 1
ATOM 776 N N . LEU A 1 109 ? -13.590 5.883 23.653 1.00 96.75 109 LEU A N 1
ATOM 777 C CA . LEU A 1 109 ? -14.768 6.062 22.821 1.00 96.75 109 LEU A CA 1
ATOM 778 C C . LEU A 1 109 ? -15.884 6.726 23.624 1.00 96.75 109 LEU A C 1
ATOM 780 O O . LEU A 1 109 ? -16.057 6.420 24.800 1.00 96.75 109 LEU A O 1
ATOM 784 N N . ARG A 1 110 ? -16.678 7.577 22.975 1.00 96.69 110 ARG A N 1
ATOM 785 C CA . ARG A 1 110 ? -17.875 8.214 23.528 1.00 96.69 110 ARG A CA 1
ATOM 786 C C . ARG A 1 110 ? -19.092 7.882 22.668 1.00 96.69 110 ARG A C 1
ATOM 788 O O . ARG A 1 110 ? -19.064 8.117 21.462 1.00 96.69 110 ARG A O 1
ATOM 795 N N . ALA A 1 111 ? -20.162 7.368 23.263 1.00 96.88 111 ALA A N 1
ATOM 796 C CA . ALA A 1 111 ? -21.398 7.093 22.529 1.00 96.88 111 ALA A CA 1
ATOM 797 C C . ALA A 1 111 ? -22.146 8.392 22.181 1.00 96.88 111 ALA A C 1
ATOM 799 O O . ALA A 1 111 ? -22.289 9.289 23.016 1.00 96.88 111 ALA A O 1
ATOM 800 N N . ASP A 1 112 ? -22.671 8.492 20.959 1.00 95.31 112 ASP A N 1
ATOM 801 C CA . ASP A 1 112 ? -23.488 9.635 20.517 1.00 95.31 112 ASP A CA 1
ATOM 802 C C . ASP A 1 112 ? -24.987 9.489 20.819 1.00 95.31 112 ASP A C 1
ATOM 804 O O . ASP A 1 112 ? -25.735 10.472 20.757 1.00 95.31 112 ASP A O 1
ATOM 808 N N . GLY A 1 113 ? -25.406 8.280 21.192 1.00 95.56 113 GLY A N 1
ATOM 809 C CA . GLY A 1 113 ? -26.796 7.917 21.436 1.00 95.56 113 GLY A CA 1
ATOM 810 C C . GLY A 1 113 ? -27.612 7.626 20.173 1.00 95.56 113 GLY A C 1
ATOM 811 O O . GLY A 1 113 ? -28.834 7.515 20.263 1.00 95.56 113 GLY A O 1
ATOM 812 N N . ALA A 1 114 ? -26.955 7.528 19.016 1.00 95.12 114 ALA A N 1
ATOM 813 C CA . ALA A 1 114 ? -27.541 7.325 17.697 1.00 95.12 114 ALA A CA 1
ATOM 814 C C . ALA A 1 114 ? -26.775 6.271 16.868 1.00 95.12 114 ALA A C 1
ATOM 816 O O . ALA A 1 114 ? -26.733 6.348 15.640 1.00 95.12 114 ALA A O 1
ATOM 817 N N . GLY A 1 115 ? -26.180 5.275 17.531 1.00 95.44 115 GLY A N 1
ATOM 818 C CA . GLY A 1 115 ? -25.517 4.148 16.870 1.00 95.44 115 GLY A CA 1
ATOM 819 C C . GLY A 1 115 ? -24.044 4.374 16.521 1.00 95.44 115 GLY A C 1
ATOM 820 O O . GLY A 1 115 ? -23.480 3.596 15.749 1.00 95.44 115 GLY A O 1
ATOM 821 N N . LYS A 1 116 ? -23.382 5.406 17.069 1.00 96.25 116 LYS A N 1
ATOM 822 C CA . LYS A 1 116 ? -21.935 5.591 16.892 1.00 96.25 116 LYS A CA 1
ATOM 823 C C . LYS A 1 116 ? -21.172 5.763 18.203 1.00 96.25 116 LYS A C 1
ATOM 825 O O . LYS A 1 116 ? -21.601 6.428 19.146 1.00 96.25 116 LYS A O 1
ATOM 830 N N . TRP A 1 117 ? -19.968 5.207 18.204 1.00 97.12 117 TRP A N 1
ATOM 831 C CA . TRP A 1 117 ? -18.948 5.345 19.234 1.00 97.12 117 TRP A CA 1
ATOM 832 C C . TRP A 1 117 ? -17.797 6.193 18.696 1.00 97.12 117 TRP A C 1
ATOM 834 O O . TRP A 1 117 ? -16.997 5.726 17.891 1.00 97.12 117 TRP A O 1
ATOM 844 N N . TRP A 1 118 ? -17.710 7.443 19.131 1.00 95.88 118 TRP A N 1
ATOM 845 C CA . TRP A 1 118 ? -16.726 8.410 18.655 1.00 95.88 118 TRP A CA 1
ATOM 846 C C . TRP A 1 118 ? -15.417 8.301 19.420 1.00 95.88 118 TRP A C 1
ATOM 848 O O . TRP A 1 118 ? -15.405 8.396 20.644 1.00 95.88 118 TRP A O 1
ATOM 858 N N . CYS A 1 119 ? -14.306 8.159 18.705 1.00 94.56 119 CYS A N 1
ATOM 859 C CA . CYS A 1 119 ? -12.979 8.259 19.290 1.00 94.56 119 CYS A CA 1
ATOM 860 C C . CYS A 1 119 ? -12.744 9.670 19.834 1.00 94.56 119 CYS A C 1
ATOM 862 O O . CYS A 1 119 ? -12.750 10.643 19.081 1.00 94.56 119 CYS A O 1
ATOM 864 N N . VAL A 1 120 ? -12.496 9.765 21.139 1.00 93.94 120 VAL A N 1
ATOM 865 C CA . VAL A 1 120 ? -12.183 11.026 21.831 1.00 93.94 120 VAL A CA 1
ATOM 866 C C . VAL A 1 120 ? -10.736 11.085 22.319 1.00 93.94 120 VAL A C 1
ATOM 868 O O . VAL A 1 120 ? -10.199 12.177 22.477 1.00 93.94 120 VAL A O 1
ATOM 871 N N . ALA A 1 121 ? -10.082 9.935 22.506 1.00 90.69 121 ALA A N 1
ATOM 872 C CA . ALA A 1 121 ? -8.651 9.842 22.784 1.00 90.69 121 ALA A CA 1
ATOM 873 C C . ALA A 1 121 ? -8.107 8.476 22.347 1.00 90.69 121 ALA A C 1
ATOM 875 O O . ALA A 1 121 ? -8.830 7.482 22.345 1.00 90.69 121 ALA A O 1
ATOM 876 N N . GLN A 1 122 ? -6.828 8.412 21.987 1.00 89.88 122 GLN A N 1
ATOM 877 C CA . GLN A 1 122 ? -6.164 7.156 21.644 1.00 89.88 122 GLN A CA 1
ATOM 878 C C . GLN A 1 122 ? -4.652 7.258 21.834 1.00 89.88 122 GLN A C 1
ATOM 880 O O . GLN A 1 122 ? -4.072 8.333 21.679 1.00 89.88 122 GLN A O 1
ATOM 885 N N . ALA A 1 123 ? -4.009 6.118 22.080 1.00 83.94 123 ALA A N 1
ATOM 886 C CA . ALA A 1 123 ? -2.585 5.945 21.825 1.00 83.94 123 ALA A CA 1
ATOM 887 C C . ALA A 1 123 ? -2.313 4.557 21.248 1.00 83.94 123 ALA A C 1
ATOM 889 O O . ALA A 1 123 ? -2.866 3.555 21.712 1.00 83.94 123 ALA A O 1
ATOM 890 N N . GLN A 1 124 ? -1.425 4.520 20.256 1.00 75.31 124 GLN A N 1
ATOM 891 C CA . GLN A 1 124 ? -0.893 3.293 19.679 1.00 75.31 124 GLN A CA 1
ATOM 892 C C . GLN A 1 124 ? 0.635 3.263 19.867 1.00 75.31 124 GLN A C 1
ATOM 894 O O . GLN A 1 124 ? 1.368 3.910 19.112 1.00 75.31 124 GLN A O 1
ATOM 899 N N . LEU A 1 125 ? 1.107 2.570 20.905 1.00 74.19 125 LEU A N 1
ATOM 900 C CA . LEU A 1 125 ? 2.491 2.546 21.399 1.00 74.19 125 LEU A CA 1
ATOM 901 C C . LEU A 1 125 ? 3.236 1.296 20.899 1.00 74.19 125 LEU A C 1
ATOM 903 O O . LEU A 1 125 ? 2.640 0.249 20.948 1.00 74.19 125 LEU A O 1
ATOM 907 N N . PRO A 1 126 ? 4.528 1.303 20.528 1.00 62.44 126 PRO A N 1
ATOM 908 C CA . PRO A 1 126 ? 5.409 2.440 20.346 1.00 62.44 126 PRO A CA 1
ATOM 909 C C . PRO A 1 126 ? 5.469 2.903 18.878 1.00 62.44 126 PRO A C 1
ATOM 911 O O . PRO A 1 126 ? 5.073 2.223 17.929 1.00 62.44 126 PRO A O 1
ATOM 914 N N . ALA A 1 127 ? 6.020 4.101 18.703 1.00 50.81 127 ALA A N 1
ATOM 915 C CA . ALA A 1 127 ? 6.238 4.780 17.427 1.00 50.81 127 ALA A CA 1
ATOM 916 C C . ALA A 1 127 ? 7.358 4.172 16.550 1.00 50.81 127 ALA A C 1
ATOM 918 O O . ALA A 1 127 ? 7.539 4.608 15.420 1.00 50.81 127 ALA A O 1
ATOM 919 N N . SER A 1 128 ? 8.107 3.173 17.031 1.00 47.41 128 SER A N 1
ATOM 920 C CA . SER A 1 128 ? 9.228 2.580 16.288 1.00 47.41 128 SER A CA 1
ATOM 921 C C . SER A 1 128 ? 8.751 1.424 15.410 1.00 47.41 128 SER A C 1
ATOM 923 O O . SER A 1 128 ? 8.864 0.257 15.779 1.00 47.41 128 SER A O 1
ATOM 925 N N . VAL A 1 129 ? 8.169 1.744 14.257 1.00 50.78 129 VAL A N 1
ATOM 926 C CA . VAL A 1 129 ? 8.071 0.774 13.163 1.00 50.78 129 VAL A CA 1
ATOM 927 C C . VAL A 1 129 ? 9.147 1.172 12.171 1.00 50.78 129 VAL A C 1
ATOM 929 O O . VAL A 1 129 ? 9.166 2.300 11.686 1.00 50.78 129 VAL A O 1
ATOM 932 N N . THR A 1 130 ? 10.089 0.264 11.944 1.00 49.97 130 THR A N 1
ATOM 933 C CA . THR A 1 130 ? 11.137 0.386 10.935 1.00 49.97 130 THR A CA 1
ATOM 934 C C . THR A 1 130 ? 10.518 0.836 9.611 1.00 49.97 130 THR A C 1
ATOM 936 O O . THR A 1 130 ? 9.450 0.364 9.226 1.00 49.97 130 THR A O 1
ATOM 939 N N . SER A 1 131 ? 11.188 1.771 8.944 1.00 65.81 131 SER A N 1
ATOM 940 C CA . SER A 1 131 ? 10.679 2.637 7.879 1.00 65.81 131 SER A CA 1
ATOM 941 C C . SER A 1 131 ? 10.196 1.952 6.595 1.00 65.81 131 SER A C 1
ATOM 943 O O . SER A 1 131 ? 9.839 2.651 5.673 1.00 65.81 131 SER A O 1
ATOM 945 N N . VAL A 1 132 ? 10.119 0.624 6.502 1.00 63.91 132 VAL A N 1
ATOM 946 C CA . VAL A 1 132 ? 9.504 -0.085 5.368 1.00 63.91 132 VAL A CA 1
ATOM 947 C C . VAL A 1 132 ? 8.788 -1.316 5.903 1.00 63.91 132 VAL A C 1
ATOM 949 O O . VAL A 1 132 ? 9.429 -2.211 6.450 1.00 63.91 132 VAL A O 1
ATOM 952 N N . ILE A 1 133 ? 7.468 -1.389 5.726 1.00 77.25 133 ILE A N 1
ATOM 953 C CA . ILE A 1 133 ? 6.680 -2.568 6.110 1.00 77.25 133 ILE A CA 1
ATOM 954 C C . ILE A 1 133 ? 6.792 -3.645 5.038 1.00 77.25 133 ILE A C 1
ATOM 956 O O . ILE A 1 133 ? 6.935 -4.825 5.355 1.00 77.25 133 ILE A O 1
ATOM 960 N N . THR A 1 134 ? 6.722 -3.276 3.758 1.00 90.12 134 THR A N 1
ATOM 961 C CA . THR A 1 134 ? 6.840 -4.236 2.653 1.00 90.12 134 THR A CA 1
ATOM 962 C C . THR A 1 134 ? 7.324 -3.548 1.380 1.00 90.12 134 THR A C 1
ATOM 964 O O . THR A 1 134 ? 6.931 -2.421 1.084 1.00 90.12 134 THR A O 1
ATOM 967 N N . LYS A 1 135 ? 8.162 -4.249 0.608 1.00 93.88 135 LYS A N 1
ATOM 968 C CA . LYS A 1 135 ? 8.643 -3.824 -0.709 1.00 93.88 135 LYS A CA 1
ATOM 969 C C . LYS A 1 135 ? 8.410 -4.926 -1.740 1.00 93.88 135 LYS A C 1
ATOM 971 O O . LYS A 1 135 ? 8.871 -6.050 -1.552 1.00 93.88 135 LYS A O 1
ATOM 976 N N . PHE A 1 136 ? 7.784 -4.574 -2.858 1.00 96.62 136 PHE A N 1
ATOM 977 C CA . PHE A 1 136 ? 7.688 -5.403 -4.058 1.00 96.62 136 PHE A CA 1
ATOM 978 C C . PHE A 1 136 ? 8.519 -4.755 -5.168 1.00 96.62 136 PHE A C 1
ATOM 980 O O . PHE A 1 136 ? 8.244 -3.625 -5.553 1.00 96.62 136 PHE A O 1
ATOM 987 N N . ALA A 1 137 ? 9.548 -5.444 -5.665 1.00 94.88 137 ALA A N 1
ATOM 988 C CA . ALA A 1 137 ? 10.463 -4.915 -6.693 1.00 94.88 137 ALA A CA 1
ATOM 989 C C . ALA A 1 137 ? 10.697 -5.879 -7.867 1.00 94.88 137 ALA A C 1
ATOM 991 O O . ALA A 1 137 ? 11.474 -5.595 -8.776 1.00 94.88 137 ALA A O 1
ATOM 992 N N . VAL A 1 138 ? 10.044 -7.040 -7.839 1.00 96.12 138 VAL A N 1
ATOM 993 C CA . VAL A 1 138 ? 10.047 -8.001 -8.941 1.00 96.12 138 VAL A CA 1
ATOM 994 C C . VAL A 1 138 ? 8.720 -7.859 -9.664 1.00 96.12 138 VAL A C 1
ATOM 996 O O . VAL A 1 138 ? 7.686 -7.702 -9.021 1.00 96.12 138 VAL A O 1
ATOM 999 N N . ALA A 1 139 ? 8.756 -7.874 -10.994 1.00 96.81 139 ALA A N 1
ATOM 1000 C CA . ALA A 1 139 ? 7.551 -7.741 -11.795 1.00 96.81 139 ALA A CA 1
ATOM 1001 C C . ALA A 1 139 ? 6.608 -8.931 -11.582 1.00 96.81 139 ALA A C 1
ATOM 1003 O O . ALA A 1 139 ? 7.039 -10.085 -11.568 1.00 96.81 139 ALA A O 1
ATOM 1004 N N . GLY A 1 140 ? 5.319 -8.642 -11.439 1.00 97.75 140 GLY A N 1
ATOM 1005 C CA . GLY A 1 140 ? 4.315 -9.648 -11.127 1.00 97.75 140 GLY A CA 1
ATOM 1006 C C . GLY A 1 140 ? 3.096 -9.063 -10.430 1.00 97.75 140 GLY A C 1
ATOM 1007 O O . GLY A 1 140 ? 3.017 -7.861 -10.169 1.00 97.75 140 GLY A O 1
ATOM 1008 N N . VAL A 1 141 ? 2.145 -9.945 -10.133 1.00 97.88 141 VAL A N 1
ATOM 1009 C CA . VAL A 1 141 ? 0.941 -9.627 -9.364 1.00 97.88 141 VAL A CA 1
ATOM 1010 C C . VAL A 1 141 ? 1.022 -10.359 -8.031 1.00 97.88 141 VAL A C 1
ATOM 1012 O O . VAL A 1 141 ? 1.265 -11.564 -7.991 1.00 97.88 141 VAL A O 1
ATOM 1015 N N . TYR A 1 142 ? 0.817 -9.624 -6.946 1.00 97.62 142 TYR A N 1
ATOM 1016 C CA . TYR A 1 142 ? 0.924 -10.104 -5.576 1.00 97.62 142 TYR A CA 1
ATOM 1017 C C . TYR A 1 142 ? -0.348 -9.790 -4.796 1.00 97.62 142 TYR A C 1
ATOM 1019 O O . TYR A 1 142 ? -1.043 -8.807 -5.059 1.00 97.62 142 TYR A O 1
ATOM 1027 N N . THR A 1 143 ? -0.618 -10.597 -3.776 1.00 96.81 143 THR A N 1
ATOM 1028 C CA . THR A 1 143 ? -1.631 -10.294 -2.766 1.00 96.81 143 THR A CA 1
ATOM 1029 C C . THR A 1 143 ? -0.929 -9.773 -1.519 1.00 96.81 143 THR A C 1
ATOM 1031 O O . THR A 1 143 ? -0.186 -10.504 -0.868 1.00 96.81 143 THR A O 1
ATOM 1034 N N . TYR A 1 144 ? -1.153 -8.504 -1.186 1.00 95.38 144 TYR A N 1
ATOM 1035 C CA . TYR A 1 144 ? -0.677 -7.902 0.053 1.00 95.38 144 TYR A CA 1
ATOM 1036 C C . TYR A 1 144 ? -1.714 -8.103 1.155 1.00 95.38 144 TYR A C 1
ATOM 1038 O O . TYR A 1 144 ? -2.804 -7.532 1.096 1.00 95.38 144 TYR A O 1
ATOM 1046 N N . THR A 1 145 ? -1.373 -8.904 2.162 1.00 93.62 145 THR A N 1
ATOM 1047 C CA . THR A 1 145 ? -2.182 -9.048 3.377 1.00 93.62 145 THR A CA 1
ATOM 1048 C C . THR A 1 145 ? -1.961 -7.834 4.265 1.00 93.62 145 THR A C 1
ATOM 1050 O O . THR A 1 145 ? -0.847 -7.605 4.733 1.00 93.62 145 THR A O 1
ATOM 1053 N N . VAL A 1 146 ? -3.016 -7.058 4.510 1.00 90.50 146 VAL A N 1
ATOM 1054 C CA . VAL A 1 146 ? -2.922 -5.805 5.263 1.00 90.50 146 VAL A CA 1
ATOM 1055 C C . VAL A 1 146 ? -2.620 -6.114 6.736 1.00 90.50 146 VAL A C 1
ATOM 1057 O O . VAL A 1 146 ? -3.427 -6.768 7.411 1.00 90.50 146 VAL A O 1
ATOM 1060 N N . PRO A 1 147 ? -1.487 -5.634 7.281 1.00 86.69 147 PRO A N 1
ATOM 1061 C CA . PRO A 1 147 ? -1.161 -5.840 8.680 1.00 86.69 147 PRO A CA 1
ATOM 1062 C C . PRO A 1 147 ? -2.156 -5.123 9.595 1.00 86.69 147 PRO A C 1
ATOM 1064 O O . PRO A 1 147 ? -2.714 -4.076 9.254 1.00 86.69 147 PRO A O 1
ATOM 1067 N N . ALA A 1 148 ? -2.322 -5.660 10.805 1.00 80.75 148 ALA A N 1
ATOM 1068 C CA . ALA A 1 148 ? -3.204 -5.113 11.838 1.00 80.75 148 ALA A CA 1
ATOM 1069 C C . ALA A 1 148 ? -3.003 -3.601 12.068 1.00 80.75 148 ALA A C 1
ATOM 1071 O O . ALA A 1 148 ? -3.958 -2.878 12.351 1.00 80.75 148 ALA A O 1
ATOM 1072 N N . VAL A 1 149 ? -1.766 -3.107 11.907 1.00 83.31 149 VAL A N 1
ATOM 1073 C CA . VAL A 1 149 ? -1.422 -1.698 12.153 1.00 83.31 149 VAL A CA 1
ATOM 1074 C C . VAL A 1 149 ? -2.246 -0.755 11.279 1.00 83.31 149 VAL A C 1
ATOM 1076 O O . VAL A 1 149 ? -2.735 0.252 11.785 1.00 83.31 149 VAL A O 1
ATOM 1079 N N . PHE A 1 150 ? -2.499 -1.134 10.025 1.00 86.94 150 PHE A N 1
ATOM 1080 C CA . PHE A 1 150 ? -3.332 -0.365 9.106 1.00 86.94 150 PHE A CA 1
ATOM 1081 C C . PHE A 1 150 ? -4.804 -0.784 9.160 1.00 86.94 150 PHE A C 1
ATOM 1083 O O . PHE A 1 150 ? -5.676 0.082 9.119 1.00 86.94 150 PHE A O 1
ATOM 1090 N N . ARG A 1 151 ? -5.104 -2.083 9.345 1.00 86.62 151 ARG A N 1
ATOM 1091 C CA . ARG A 1 151 ? -6.500 -2.559 9.476 1.00 86.62 151 ARG A CA 1
ATOM 1092 C C . ARG A 1 151 ? -7.238 -1.914 10.641 1.00 86.62 151 ARG A C 1
ATOM 1094 O O . ARG A 1 151 ? -8.444 -1.704 10.541 1.00 86.62 151 ARG A O 1
ATOM 1101 N N . SER A 1 152 ? -6.519 -1.585 11.717 1.00 81.88 152 SER A N 1
ATOM 1102 C CA . SER A 1 152 ? -7.082 -0.909 12.888 1.00 81.88 152 SER A CA 1
ATOM 1103 C C . SER A 1 152 ? -7.625 0.492 12.583 1.00 81.88 152 SER A C 1
ATOM 1105 O O . SER A 1 152 ? -8.415 1.005 13.369 1.00 81.88 152 SER A O 1
ATOM 1107 N N . GLY A 1 153 ? -7.209 1.122 11.478 1.00 82.44 153 GLY A N 1
ATOM 1108 C CA . GLY A 1 153 ? -7.591 2.490 11.116 1.00 82.44 153 GLY A CA 1
ATOM 1109 C C . GLY A 1 153 ? -6.957 3.585 11.969 1.00 82.44 153 GLY A C 1
ATOM 1110 O O . GLY A 1 153 ? -7.301 4.751 11.820 1.00 82.44 153 GLY A O 1
ATOM 1111 N N . ARG A 1 154 ? -6.021 3.230 12.857 1.00 82.81 154 ARG A N 1
ATOM 1112 C CA . ARG A 1 154 ? -5.315 4.183 13.729 1.00 82.81 154 ARG A CA 1
ATOM 1113 C C . ARG A 1 154 ? -4.005 4.705 13.122 1.00 82.81 154 ARG A C 1
ATOM 1115 O O . ARG A 1 154 ? -3.464 5.692 13.611 1.00 82.81 154 ARG A O 1
ATOM 1122 N N . ARG A 1 155 ? -3.520 4.081 12.038 1.00 83.44 155 ARG A N 1
ATOM 1123 C CA . ARG A 1 155 ? -2.393 4.544 11.208 1.00 83.44 155 ARG A CA 1
ATOM 1124 C C . ARG A 1 155 ? -2.701 4.381 9.724 1.00 83.44 155 ARG A C 1
ATOM 1126 O O . ARG A 1 155 ? -3.413 3.456 9.333 1.00 83.44 155 ARG A O 1
ATOM 1133 N N . ARG A 1 156 ? -2.105 5.256 8.915 1.00 87.00 156 ARG A N 1
ATOM 1134 C CA . ARG A 1 156 ? -2.191 5.247 7.450 1.00 87.00 156 ARG A CA 1
ATOM 1135 C C . ARG A 1 156 ? -0.949 4.625 6.834 1.00 87.00 156 ARG A C 1
ATOM 1137 O O . ARG A 1 156 ? 0.136 4.704 7.412 1.00 87.00 156 ARG A O 1
ATOM 1144 N N . ALA A 1 157 ? -1.121 4.017 5.668 1.00 90.88 157 ALA A N 1
ATOM 1145 C CA . ALA A 1 157 ? -0.009 3.524 4.873 1.00 90.88 157 ALA A CA 1
ATOM 1146 C C . ALA A 1 157 ? 0.491 4.639 3.950 1.00 90.88 157 ALA A C 1
ATOM 1148 O O . ALA A 1 157 ? -0.291 5.191 3.182 1.00 90.88 157 ALA A O 1
ATOM 1149 N N . LEU A 1 158 ? 1.783 4.946 3.992 1.00 92.75 158 LEU A N 1
ATOM 1150 C CA . LEU A 1 158 ? 2.444 5.717 2.946 1.00 92.75 158 LEU A CA 1
ATOM 1151 C C . LEU A 1 158 ? 2.842 4.732 1.847 1.00 92.75 158 LEU A C 1
ATOM 1153 O O . LEU A 1 158 ? 3.662 3.841 2.073 1.00 92.75 158 LEU A O 1
AT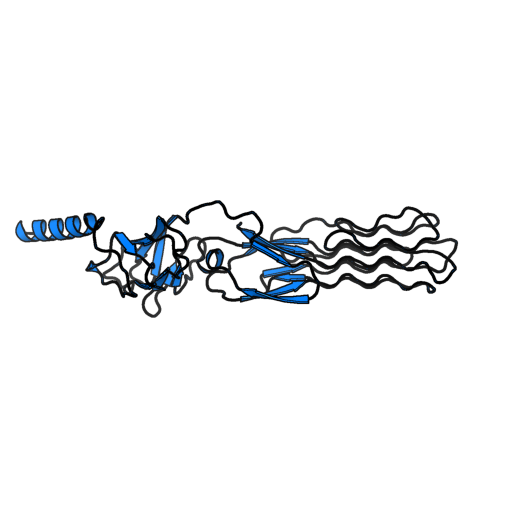OM 1157 N N . VAL A 1 159 ? 2.231 4.847 0.672 1.00 95.88 159 VAL A N 1
ATOM 1158 C CA . VAL A 1 159 ? 2.481 3.930 -0.444 1.00 95.88 159 VAL A CA 1
ATOM 1159 C C . VAL A 1 159 ? 3.173 4.678 -1.566 1.00 95.88 159 VAL A C 1
ATOM 1161 O O . VAL A 1 159 ? 2.608 5.620 -2.115 1.00 95.88 159 VAL A O 1
ATOM 1164 N N . THR A 1 160 ? 4.374 4.240 -1.937 1.00 96.06 160 THR A N 1
ATOM 1165 C CA . THR A 1 160 ? 5.100 4.742 -3.109 1.00 96.06 160 THR A CA 1
ATOM 1166 C C . THR A 1 160 ? 5.038 3.716 -4.233 1.00 96.06 160 THR A C 1
ATOM 1168 O O . THR A 1 160 ? 5.373 2.550 -4.032 1.00 96.06 160 THR A O 1
ATOM 1171 N N . VAL A 1 161 ? 4.633 4.148 -5.426 1.00 97.44 161 VAL A N 1
ATOM 1172 C CA . VAL A 1 161 ? 4.516 3.297 -6.617 1.00 97.44 161 VAL A CA 1
ATOM 1173 C C . VAL A 1 161 ? 5.356 3.865 -7.750 1.00 97.44 161 VAL A C 1
ATOM 1175 O O . VAL A 1 161 ? 5.207 5.032 -8.123 1.00 97.44 161 VAL A O 1
ATOM 1178 N N . THR A 1 162 ? 6.188 3.011 -8.340 1.00 97.31 162 THR A N 1
ATOM 1179 C CA . THR A 1 162 ? 7.018 3.316 -9.508 1.00 97.31 162 THR A CA 1
ATOM 1180 C C . THR A 1 162 ? 6.680 2.347 -10.640 1.00 97.31 162 THR A C 1
ATOM 1182 O O . THR A 1 162 ? 6.747 1.131 -10.448 1.00 97.31 162 THR A O 1
ATOM 1185 N N . GLY A 1 163 ? 6.311 2.858 -11.817 1.00 97.56 163 GLY A N 1
ATOM 1186 C CA . GLY A 1 163 ? 6.090 2.057 -13.029 1.00 97.56 163 GLY A CA 1
ATOM 1187 C C . GLY A 1 163 ? 7.394 1.477 -13.590 1.00 97.56 163 GLY A C 1
ATOM 1188 O O . GLY A 1 163 ? 8.480 1.921 -13.228 1.00 97.56 163 GLY A O 1
ATOM 1189 N N . GLY A 1 164 ? 7.311 0.489 -14.479 1.00 97.44 164 GLY A N 1
ATOM 1190 C CA . GLY A 1 164 ? 8.486 -0.054 -15.169 1.00 97.44 164 GLY A CA 1
ATOM 1191 C C . GLY A 1 164 ? 9.096 0.946 -16.157 1.00 97.44 164 GLY A C 1
ATOM 1192 O O . GLY A 1 164 ? 8.382 1.730 -16.782 1.00 97.44 164 GLY A O 1
ATOM 1193 N N . GLY A 1 165 ? 10.417 0.926 -16.321 1.00 97.25 165 GLY A N 1
ATOM 1194 C CA . GLY A 1 165 ? 11.111 1.771 -17.296 1.00 97.25 165 GLY A CA 1
ATOM 1195 C C . GLY A 1 165 ? 10.925 1.264 -18.725 1.00 97.25 165 GLY A C 1
ATOM 1196 O O . GLY A 1 165 ? 10.772 0.062 -18.946 1.00 97.25 165 GLY A O 1
ATOM 1197 N N . GLY A 1 166 ? 10.955 2.162 -19.708 1.00 96.81 166 GLY A N 1
ATOM 1198 C CA . GLY A 1 166 ? 10.963 1.801 -21.126 1.00 96.81 166 GLY A CA 1
ATOM 1199 C C . GLY A 1 166 ? 12.321 1.249 -21.574 1.00 96.81 166 GLY A C 1
ATOM 1200 O O . GLY A 1 166 ? 13.368 1.610 -21.032 1.00 96.81 166 GLY A O 1
ATOM 1201 N N . GLY A 1 167 ? 12.319 0.393 -22.592 1.00 95.56 167 GLY A N 1
ATOM 1202 C CA . GLY A 1 167 ? 13.530 -0.088 -23.254 1.00 95.56 167 GLY A CA 1
ATOM 1203 C C . GLY A 1 167 ? 14.073 0.917 -24.270 1.00 95.56 167 GLY A C 1
ATOM 1204 O O . GLY A 1 167 ? 13.310 1.625 -24.935 1.00 95.56 167 GLY A O 1
ATOM 1205 N N . GLY A 1 168 ? 15.396 0.968 -24.407 1.00 94.25 168 GLY A N 1
ATOM 1206 C CA . GLY A 1 168 ? 16.068 1.779 -25.419 1.00 94.25 168 GLY A CA 1
ATOM 1207 C C . GLY A 1 168 ? 15.883 1.217 -26.828 1.00 94.25 168 GLY A C 1
ATOM 1208 O O . GLY A 1 168 ? 15.750 0.005 -27.020 1.00 94.25 168 GLY A O 1
ATOM 1209 N N . ALA A 1 169 ? 15.878 2.102 -27.823 1.00 93.88 169 ALA A N 1
ATOM 1210 C CA . ALA A 1 169 ? 15.852 1.713 -29.230 1.00 93.88 169 ALA A CA 1
ATOM 1211 C C . ALA A 1 169 ? 17.222 1.212 -29.713 1.00 93.88 169 ALA A C 1
ATOM 1213 O O . ALA A 1 169 ? 18.226 1.319 -29.012 1.00 93.88 169 ALA A O 1
ATOM 1214 N N . HIS A 1 170 ? 17.263 0.694 -30.936 1.00 91.81 170 HIS A N 1
ATOM 1215 C CA . HIS A 1 170 ? 18.476 0.306 -31.640 1.00 91.81 170 HIS A CA 1
ATOM 1216 C C . HIS A 1 170 ? 18.460 0.861 -33.067 1.00 91.81 170 HIS A C 1
ATOM 1218 O O . HIS A 1 170 ? 17.399 0.986 -33.681 1.00 91.81 170 HIS A O 1
ATOM 1224 N N . THR A 1 171 ? 19.635 1.181 -33.608 1.00 89.44 171 THR A N 1
ATOM 1225 C CA . THR A 1 171 ? 19.795 1.577 -35.009 1.00 89.44 171 THR A CA 1
ATOM 1226 C C . THR A 1 171 ? 21.018 0.920 -35.642 1.00 89.44 171 THR A C 1
ATOM 1228 O O . THR A 1 171 ? 22.136 1.035 -35.136 1.00 89.44 171 THR A O 1
ATOM 1231 N N . GLU A 1 172 ? 20.802 0.256 -36.778 1.00 87.69 172 GLU A N 1
ATOM 1232 C CA . GLU A 1 172 ? 21.843 -0.237 -37.687 1.00 87.69 172 GLU A CA 1
ATOM 1233 C C . GLU A 1 172 ? 22.312 0.922 -38.578 1.00 87.69 172 GLU A C 1
ATOM 1235 O O . GLU A 1 172 ? 22.075 0.962 -39.785 1.00 87.69 172 GLU A O 1
ATOM 1240 N N . SER A 1 173 ? 22.911 1.935 -37.956 1.00 79.31 173 SER A N 1
ATOM 1241 C CA . SER A 1 173 ? 23.395 3.128 -38.644 1.00 79.31 173 SER A CA 1
ATOM 1242 C C . SER A 1 173 ? 24.743 3.573 -38.106 1.00 79.31 173 SER A C 1
ATOM 1244 O O . SER A 1 173 ? 25.062 3.397 -36.930 1.00 79.31 173 SER A O 1
ATOM 1246 N N . THR A 1 174 ? 25.521 4.178 -38.999 1.00 75.88 174 THR A N 1
ATOM 1247 C CA . THR A 1 174 ? 26.832 4.753 -38.716 1.00 75.88 174 THR A CA 1
ATOM 1248 C C . THR A 1 174 ? 26.790 6.245 -38.395 1.00 75.88 174 THR A C 1
ATOM 1250 O O . THR A 1 174 ? 27.800 6.808 -37.978 1.00 75.88 174 THR A O 1
ATOM 1253 N N . THR A 1 175 ? 25.641 6.895 -38.599 1.00 77.12 175 THR A N 1
ATOM 1254 C CA . THR A 1 175 ? 25.503 8.362 -38.567 1.00 77.12 175 THR A CA 1
ATOM 1255 C C . THR A 1 175 ? 24.455 8.866 -37.583 1.00 77.12 175 THR A C 1
ATOM 1257 O O . THR A 1 175 ? 24.400 10.064 -37.317 1.00 77.12 175 THR A O 1
ATOM 1260 N N . ILE A 1 176 ? 23.621 7.980 -37.037 1.00 79.06 176 ILE A N 1
ATOM 1261 C CA . ILE A 1 176 ? 22.615 8.303 -36.021 1.00 79.06 176 ILE A CA 1
ATOM 1262 C C . ILE A 1 176 ? 22.670 7.264 -34.907 1.00 79.06 176 ILE A C 1
ATOM 1264 O O . ILE A 1 176 ? 22.916 6.089 -35.172 1.00 79.06 176 ILE A O 1
ATOM 1268 N N . ALA A 1 177 ? 22.400 7.683 -33.675 1.00 83.94 177 ALA A N 1
ATOM 1269 C CA . ALA A 1 177 ? 22.195 6.784 -32.549 1.00 83.94 177 ALA A CA 1
ATOM 1270 C C . ALA A 1 177 ? 20.716 6.687 -32.172 1.00 83.94 177 ALA A C 1
ATOM 1272 O O . ALA A 1 177 ? 19.905 7.563 -32.484 1.00 83.94 177 ALA A O 1
ATOM 1273 N N . ALA A 1 178 ? 20.371 5.610 -31.475 1.00 89.75 178 ALA A N 1
ATOM 1274 C CA . ALA A 1 178 ? 19.029 5.399 -30.970 1.00 89.75 178 ALA A CA 1
ATOM 1275 C C . ALA A 1 178 ? 18.796 6.126 -29.638 1.00 89.75 178 ALA A C 1
ATOM 1277 O O . ALA A 1 178 ? 19.714 6.279 -28.829 1.00 89.75 178 ALA A O 1
ATOM 1278 N N . GLY A 1 179 ? 17.558 6.564 -29.416 1.00 91.88 179 GLY A N 1
ATOM 1279 C CA . GLY A 1 179 ? 17.100 7.158 -28.167 1.00 91.88 179 GLY A CA 1
ATOM 1280 C C . GLY A 1 179 ? 16.935 6.126 -27.051 1.00 91.88 179 GLY A C 1
ATOM 1281 O O . GLY A 1 179 ? 16.675 4.942 -27.302 1.00 91.88 179 GLY A O 1
ATOM 1282 N N . GLY A 1 180 ? 17.073 6.582 -25.806 1.00 93.75 180 GLY A N 1
ATOM 1283 C CA . GLY A 1 180 ? 16.814 5.766 -24.619 1.00 93.75 180 GLY A CA 1
ATOM 1284 C C . GLY A 1 180 ? 15.319 5.607 -24.339 1.00 93.75 180 GLY A C 1
ATOM 1285 O O . GLY A 1 180 ? 14.498 6.359 -24.858 1.00 93.75 180 GLY A O 1
ATOM 1286 N N . GLY A 1 181 ? 14.955 4.632 -23.512 1.00 95.38 181 GLY A N 1
ATOM 1287 C CA . GLY A 1 181 ? 13.602 4.469 -22.987 1.00 95.38 181 GLY A CA 1
ATOM 1288 C C . GLY A 1 181 ? 13.328 5.409 -21.815 1.00 95.38 181 GLY A C 1
ATOM 1289 O O . GLY A 1 181 ? 14.233 5.748 -21.052 1.00 95.38 181 GLY A O 1
ATOM 1290 N N . GLY A 1 182 ? 12.085 5.865 -21.685 1.00 95.50 182 GLY A N 1
ATOM 1291 C CA . GLY A 1 182 ? 11.654 6.782 -20.631 1.00 95.50 182 GLY A CA 1
ATOM 1292 C C . GLY A 1 182 ? 11.599 6.125 -19.254 1.00 95.50 182 GLY A C 1
ATOM 1293 O O . GLY A 1 182 ? 11.452 4.906 -19.140 1.00 95.50 182 GLY A O 1
ATOM 1294 N N . GLY A 1 183 ? 11.695 6.935 -18.199 1.00 95.94 183 GLY A N 1
ATOM 1295 C CA . GLY A 1 183 ? 11.496 6.462 -16.829 1.00 95.94 183 GLY A CA 1
ATOM 1296 C C . GLY A 1 183 ? 10.030 6.123 -16.544 1.00 95.94 183 GLY A C 1
ATOM 1297 O O . GLY A 1 183 ? 9.130 6.780 -17.062 1.00 95.94 183 GLY A O 1
ATOM 1298 N N . GLY A 1 184 ? 9.767 5.118 -15.715 1.00 96.88 184 GLY A N 1
ATOM 1299 C CA . GLY A 1 184 ? 8.431 4.847 -15.188 1.00 96.88 184 GLY A CA 1
ATOM 1300 C C . GLY A 1 184 ? 7.920 6.003 -14.330 1.00 96.88 184 GLY A C 1
ATOM 1301 O O . GLY A 1 184 ? 8.704 6.686 -13.668 1.00 96.88 184 GLY A O 1
ATOM 1302 N N . GLY A 1 185 ? 6.605 6.225 -14.337 1.00 96.56 185 GLY A N 1
ATOM 1303 C CA . GLY A 1 185 ? 5.973 7.211 -13.463 1.00 96.56 185 GLY A CA 1
ATOM 1304 C C . GLY A 1 185 ? 6.232 6.866 -12.001 1.00 96.56 185 GLY A C 1
ATOM 1305 O O . GLY A 1 185 ? 6.320 5.687 -11.650 1.00 96.56 185 GLY A O 1
ATOM 1306 N N . ARG A 1 186 ? 6.365 7.876 -11.142 1.00 96.31 186 ARG A N 1
ATOM 1307 C CA . ARG A 1 186 ? 6.530 7.677 -9.701 1.00 96.31 186 ARG A CA 1
ATOM 1308 C C . ARG A 1 186 ? 5.608 8.592 -8.916 1.00 96.31 186 ARG A C 1
ATOM 1310 O O . ARG A 1 186 ? 5.433 9.759 -9.263 1.00 96.31 186 ARG A O 1
ATOM 1317 N N . GLY A 1 187 ? 5.014 8.071 -7.855 1.00 96.00 187 GLY A N 1
ATOM 1318 C CA . GLY A 1 187 ? 4.175 8.857 -6.961 1.00 96.00 187 GLY A CA 1
ATOM 1319 C C . GLY A 1 187 ? 4.004 8.195 -5.611 1.00 96.00 187 GLY A C 1
ATOM 1320 O O . GLY A 1 187 ? 4.332 7.019 -5.438 1.00 96.00 187 GLY A O 1
ATOM 1321 N N . THR A 1 188 ? 3.493 8.973 -4.670 1.00 96.38 188 THR A N 1
ATOM 1322 C CA . THR A 1 188 ? 3.258 8.555 -3.293 1.00 96.38 188 THR A CA 1
ATOM 1323 C C . THR A 1 188 ? 1.860 8.983 -2.854 1.00 96.38 188 THR A C 1
ATOM 1325 O O . THR A 1 188 ? 1.365 10.024 -3.287 1.00 96.38 188 THR A O 1
ATOM 1328 N N . SER A 1 189 ? 1.194 8.181 -2.025 1.00 95.19 189 SER A N 1
ATOM 1329 C CA . SER A 1 189 ? -0.119 8.517 -1.456 1.00 95.19 189 SER A CA 1
ATOM 1330 C C . SER A 1 189 ? -0.278 8.002 -0.037 1.00 95.19 189 SER A C 1
ATOM 1332 O O . SER A 1 189 ? 0.253 6.942 0.307 1.00 95.19 189 SER A O 1
ATOM 1334 N N . ASN A 1 190 ? -1.047 8.741 0.760 1.00 92.25 190 ASN A N 1
ATOM 1335 C CA . ASN A 1 190 ? -1.454 8.313 2.092 1.00 92.25 190 ASN A CA 1
ATOM 1336 C C . ASN A 1 190 ? -2.753 7.518 1.978 1.00 92.25 190 ASN A C 1
ATOM 1338 O O . ASN A 1 190 ? -3.818 8.073 1.721 1.00 92.25 190 ASN A O 1
ATOM 1342 N N . VAL A 1 191 ? -2.664 6.209 2.184 1.00 92.06 191 VAL A N 1
ATOM 1343 C CA . VAL A 1 191 ? -3.762 5.273 1.964 1.00 92.06 191 VAL A CA 1
ATOM 1344 C C . VAL A 1 191 ? -4.374 4.826 3.287 1.00 92.06 191 VAL A C 1
ATOM 1346 O O . VAL A 1 191 ? -3.691 4.330 4.190 1.00 92.06 191 VAL A O 1
ATOM 1349 N N . ASP A 1 192 ? -5.694 4.954 3.363 1.00 89.88 192 ASP A N 1
ATOM 1350 C CA . ASP A 1 192 ? -6.518 4.387 4.421 1.00 89.88 192 ASP A CA 1
ATOM 1351 C C . ASP A 1 192 ? -6.849 2.916 4.108 1.00 89.88 192 ASP A C 1
ATOM 1353 O O . ASP A 1 192 ? -7.498 2.612 3.110 1.00 89.88 192 ASP A O 1
ATOM 1357 N N . LEU A 1 193 ? -6.404 1.988 4.966 1.00 89.75 193 LEU A N 1
ATOM 1358 C CA . LEU A 1 193 ? -6.622 0.536 4.805 1.00 89.75 193 LEU A CA 1
ATOM 1359 C C . LEU A 1 193 ? -7.475 -0.078 5.925 1.00 89.75 193 LEU A C 1
ATOM 1361 O O . LEU A 1 193 ? -7.439 -1.290 6.157 1.00 89.75 193 LEU A O 1
ATOM 1365 N N . TYR A 1 194 ? -8.227 0.751 6.646 1.00 84.81 194 TYR A N 1
ATOM 1366 C CA . TYR A 1 194 ? -9.086 0.283 7.727 1.00 84.81 194 TYR A CA 1
ATOM 1367 C C . TYR A 1 194 ? -10.127 -0.710 7.199 1.00 84.81 194 TYR A C 1
ATOM 1369 O O . TYR A 1 194 ? -10.752 -0.496 6.164 1.00 84.81 194 TYR A O 1
ATOM 1377 N N . GLY A 1 195 ? -10.293 -1.837 7.892 1.00 76.88 195 GLY A N 1
ATOM 1378 C CA . GLY A 1 195 ? -11.243 -2.882 7.487 1.00 76.88 195 GLY A CA 1
ATOM 1379 C C . GLY A 1 195 ? -10.926 -3.618 6.174 1.00 76.88 195 GLY A C 1
ATOM 1380 O O . GLY A 1 195 ? -11.717 -4.465 5.768 1.00 76.88 195 GLY A O 1
ATOM 1381 N N . ILE A 1 196 ? -9.792 -3.346 5.518 1.00 88.19 196 ILE A N 1
ATOM 1382 C CA . ILE A 1 196 ? -9.364 -4.047 4.299 1.00 88.19 196 ILE A CA 1
ATOM 1383 C C . ILE A 1 196 ? -8.422 -5.184 4.677 1.00 88.19 196 ILE A C 1
ATOM 1385 O O . ILE A 1 196 ? -7.406 -4.964 5.325 1.00 88.19 196 ILE A O 1
ATOM 1389 N N . ASN A 1 197 ? -8.724 -6.408 4.247 1.00 88.62 197 ASN A N 1
ATOM 1390 C CA . ASN A 1 197 ? -7.905 -7.575 4.592 1.00 88.62 197 ASN A CA 1
ATOM 1391 C C . ASN A 1 197 ? -6.752 -7.790 3.609 1.00 88.62 197 ASN A C 1
ATOM 1393 O O . ASN A 1 197 ? -5.660 -8.194 4.008 1.00 88.62 197 ASN A O 1
ATOM 1397 N N . THR A 1 198 ? -6.993 -7.522 2.327 1.00 94.25 198 THR A N 1
ATOM 1398 C CA . THR A 1 198 ? -6.028 -7.766 1.255 1.00 94.25 198 THR A CA 1
ATOM 1399 C C . THR A 1 198 ? -6.112 -6.692 0.182 1.00 94.25 198 THR A C 1
ATOM 1401 O O . THR A 1 198 ? -7.207 -6.258 -0.172 1.00 94.25 198 THR A O 1
ATOM 1404 N N . VAL A 1 199 ? -4.968 -6.332 -0.393 1.00 97.12 199 VAL A N 1
ATOM 1405 C CA . VAL A 1 199 ? -4.864 -5.446 -1.559 1.00 97.12 199 VAL A CA 1
ATOM 1406 C C . VAL A 1 199 ? -4.084 -6.161 -2.659 1.00 97.12 199 VAL A C 1
ATOM 1408 O O . VAL A 1 199 ? -3.088 -6.829 -2.387 1.00 97.12 199 VAL A O 1
ATOM 1411 N N . THR A 1 200 ? -4.527 -6.029 -3.909 1.00 97.94 200 THR A N 1
ATOM 1412 C CA . THR A 1 200 ? -3.757 -6.527 -5.060 1.00 97.94 200 THR A CA 1
ATOM 1413 C C . THR A 1 200 ? -2.639 -5.544 -5.384 1.00 97.94 200 THR A C 1
ATOM 1415 O O . THR A 1 200 ? -2.892 -4.348 -5.522 1.00 97.94 200 THR A O 1
ATOM 1418 N N . VAL A 1 201 ? -1.415 -6.040 -5.523 1.00 98.31 201 VAL A N 1
ATOM 1419 C CA . VAL A 1 201 ? -0.236 -5.246 -5.877 1.00 98.31 201 VAL A CA 1
ATOM 1420 C C . VAL A 1 201 ? 0.277 -5.704 -7.229 1.00 98.31 201 VAL A C 1
ATOM 1422 O O . VAL A 1 201 ? 0.541 -6.888 -7.416 1.00 98.31 201 VAL A O 1
ATOM 1425 N N . THR A 1 202 ? 0.455 -4.770 -8.153 1.00 98.50 202 THR A N 1
ATOM 1426 C CA . THR A 1 202 ? 1.039 -5.040 -9.469 1.00 98.50 202 THR A CA 1
ATOM 1427 C C . THR A 1 202 ? 2.369 -4.313 -9.555 1.00 98.50 202 THR A C 1
ATOM 1429 O O . THR A 1 202 ? 2.434 -3.108 -9.321 1.00 98.50 202 THR A O 1
ATOM 1432 N N . VAL A 1 203 ? 3.430 -5.028 -9.912 1.00 98.44 203 VAL A N 1
ATOM 1433 C CA . VAL A 1 203 ? 4.721 -4.433 -10.265 1.00 98.44 203 VAL A CA 1
ATOM 1434 C C . VAL A 1 203 ? 4.926 -4.587 -11.765 1.00 98.44 203 VAL A C 1
ATOM 1436 O O . VAL A 1 203 ? 4.964 -5.705 -12.287 1.00 98.44 203 VAL A O 1
ATOM 1439 N N . GLY A 1 204 ? 5.066 -3.457 -12.452 1.00 98.06 204 GLY A N 1
ATOM 1440 C CA . GLY A 1 204 ? 5.266 -3.399 -13.890 1.00 98.06 204 GLY A CA 1
ATOM 1441 C C . GLY A 1 204 ? 6.609 -3.979 -14.319 1.00 98.06 204 GLY A C 1
ATOM 1442 O O . GLY A 1 204 ? 7.647 -3.715 -13.705 1.00 98.06 204 GLY A O 1
ATOM 1443 N N . VAL A 1 205 ? 6.597 -4.749 -15.407 1.00 97.94 205 VAL A N 1
ATOM 1444 C CA . VAL A 1 205 ? 7.822 -5.210 -16.078 1.00 97.94 205 VAL A CA 1
ATOM 1445 C C . VAL A 1 205 ? 8.596 -4.026 -16.658 1.00 97.94 205 VAL A C 1
ATOM 1447 O O . VAL A 1 205 ? 8.003 -3.054 -17.120 1.00 97.94 205 VAL A O 1
ATOM 1450 N N . GLY A 1 206 ? 9.922 -4.111 -16.672 1.00 97.44 206 GLY A N 1
ATOM 1451 C CA . GLY A 1 206 ? 10.727 -3.218 -17.499 1.00 97.44 206 GLY A CA 1
ATOM 1452 C C . GLY A 1 206 ? 10.568 -3.584 -18.974 1.00 97.44 206 GLY A C 1
ATOM 1453 O O . GLY A 1 206 ? 10.492 -4.766 -19.313 1.00 97.44 206 GLY A O 1
ATOM 1454 N N . GLY A 1 207 ? 10.507 -2.584 -19.848 1.00 97.44 207 GLY A N 1
ATOM 1455 C CA . GLY A 1 207 ? 10.391 -2.789 -21.286 1.00 97.44 207 GLY A CA 1
ATOM 1456 C C . GLY A 1 207 ? 11.675 -3.392 -21.869 1.00 97.44 207 GLY A C 1
ATOM 1457 O O . GLY A 1 207 ? 12.750 -2.816 -21.679 1.00 97.44 207 GLY A O 1
ATOM 1458 N N . PRO A 1 208 ? 11.620 -4.528 -22.584 1.00 96.69 208 PRO A N 1
ATOM 1459 C CA . PRO A 1 208 ? 12.722 -4.988 -23.421 1.00 96.69 208 PRO A CA 1
ATOM 1460 C C . PRO A 1 208 ? 13.320 -3.881 -24.304 1.00 96.69 208 PRO A C 1
ATOM 1462 O O . PRO A 1 208 ? 12.591 -3.119 -24.950 1.00 96.69 208 PRO A O 1
ATOM 1465 N N . GLY A 1 209 ? 14.651 -3.824 -24.354 1.00 93.88 209 GLY A N 1
ATOM 1466 C CA . GLY A 1 209 ? 15.373 -3.024 -25.340 1.00 93.88 209 GLY A CA 1
ATOM 1467 C C . GLY A 1 209 ? 15.241 -3.620 -26.741 1.00 93.88 209 GLY A C 1
ATOM 1468 O O . GLY A 1 209 ? 14.961 -4.811 -26.899 1.00 93.88 209 GLY A O 1
ATOM 1469 N N . ALA A 1 210 ? 15.438 -2.791 -27.762 1.00 94.19 210 ALA A N 1
ATOM 1470 C CA . ALA A 1 210 ? 15.408 -3.246 -29.146 1.00 94.19 210 ALA A CA 1
ATOM 1471 C C . ALA A 1 210 ? 16.492 -4.314 -29.404 1.00 94.19 210 ALA A C 1
ATOM 1473 O O . ALA A 1 210 ? 17.625 -4.162 -28.925 1.00 94.19 210 ALA A O 1
ATOM 1474 N N . PRO A 1 211 ? 16.182 -5.383 -30.161 1.00 90.81 211 PRO A N 1
ATOM 1475 C CA . PRO A 1 211 ? 17.147 -6.432 -30.456 1.00 90.81 211 PRO A CA 1
ATOM 1476 C C . PRO A 1 211 ? 18.316 -5.887 -31.280 1.00 90.81 211 PRO A C 1
ATOM 1478 O O . PRO A 1 211 ? 18.194 -4.914 -32.022 1.00 90.81 211 PRO A O 1
ATOM 1481 N N . ALA A 1 212 ? 19.465 -6.542 -31.158 1.00 87.94 212 ALA A N 1
ATOM 1482 C CA . ALA A 1 212 ? 20.605 -6.262 -32.014 1.00 87.94 212 ALA A CA 1
ATOM 1483 C C . ALA A 1 212 ? 20.333 -6.721 -33.459 1.00 87.94 212 ALA A C 1
ATOM 1485 O O . ALA A 1 212 ? 19.593 -7.683 -33.664 1.00 87.94 212 ALA A O 1
ATOM 1486 N N . GLY A 1 213 ? 20.956 -6.090 -34.458 1.00 84.75 213 GLY A N 1
ATOM 1487 C CA . GLY A 1 213 ? 20.851 -6.530 -35.857 1.00 84.75 213 GLY A CA 1
ATOM 1488 C C . GLY A 1 213 ? 19.745 -5.856 -36.662 1.00 84.75 213 GLY A C 1
ATOM 1489 O O . GLY A 1 213 ? 19.627 -6.131 -37.852 1.00 84.75 213 GLY A O 1
ATOM 1490 N N . ALA A 1 214 ? 18.930 -4.996 -36.045 1.00 84.75 214 ALA A N 1
ATOM 1491 C CA . ALA A 1 214 ? 17.843 -4.302 -36.726 1.00 84.75 214 ALA A CA 1
ATOM 1492 C C . ALA A 1 214 ? 17.591 -2.911 -36.140 1.00 84.75 214 ALA A C 1
ATOM 1494 O O . ALA A 1 214 ? 17.607 -2.727 -34.924 1.00 84.75 214 ALA A O 1
ATOM 1495 N N . SER A 1 215 ? 17.304 -1.928 -36.994 1.00 90.31 215 SER A N 1
ATOM 1496 C CA . SER A 1 215 ? 16.816 -0.622 -36.543 1.00 90.31 215 SER A CA 1
ATOM 1497 C C . SER A 1 215 ? 15.381 -0.753 -36.042 1.00 90.31 215 SER A C 1
ATOM 1499 O O . SER A 1 215 ? 14.464 -0.948 -36.837 1.00 90.31 215 SER A O 1
ATOM 1501 N N . ALA A 1 216 ? 15.186 -0.663 -34.730 1.00 92.88 216 ALA A N 1
ATOM 1502 C CA . ALA A 1 216 ? 13.893 -0.876 -34.095 1.00 92.88 216 ALA A CA 1
ATOM 1503 C C . ALA A 1 216 ? 13.744 -0.036 -32.825 1.00 92.88 216 ALA A C 1
ATOM 1505 O O . ALA A 1 216 ? 14.715 0.283 -32.135 1.00 92.88 216 ALA A O 1
ATOM 1506 N N . ALA A 1 217 ? 12.499 0.298 -32.503 1.00 94.62 217 ALA A N 1
ATOM 1507 C CA . ALA A 1 217 ? 12.156 0.852 -31.206 1.00 94.62 217 ALA A CA 1
ATOM 1508 C C . ALA A 1 217 ? 12.298 -0.211 -30.105 1.00 94.62 217 ALA A C 1
ATOM 1510 O O . ALA A 1 217 ? 12.167 -1.411 -30.359 1.00 94.62 217 ALA A O 1
ATOM 1511 N N . GLY A 1 218 ? 12.551 0.241 -28.875 1.00 94.75 218 GLY A N 1
ATOM 1512 C CA . GLY A 1 218 ? 12.383 -0.613 -27.702 1.00 94.75 218 GLY A CA 1
ATOM 1513 C C . GLY A 1 218 ? 10.900 -0.862 -27.418 1.00 94.75 218 GLY A C 1
ATOM 1514 O O . GLY A 1 218 ? 10.019 -0.492 -28.195 1.00 94.75 218 GLY A O 1
ATOM 1515 N N . THR A 1 219 ? 10.603 -1.424 -26.254 1.00 97.69 219 THR A N 1
ATOM 1516 C CA . THR A 1 219 ? 9.221 -1.588 -25.779 1.00 97.69 219 THR A CA 1
ATOM 1517 C C . THR A 1 219 ? 8.971 -0.761 -24.524 1.00 97.69 219 THR A C 1
ATOM 1519 O O . THR A 1 219 ? 9.898 -0.433 -23.782 1.00 97.69 219 THR A O 1
ATOM 1522 N N . SER A 1 220 ? 7.722 -0.345 -24.325 1.00 97.75 220 SER A N 1
ATOM 1523 C CA . SER A 1 220 ? 7.343 0.454 -23.157 1.00 97.75 220 SER A CA 1
ATOM 1524 C C . SER A 1 220 ? 7.315 -0.413 -21.896 1.00 97.75 220 SER A C 1
ATOM 1526 O O . SER A 1 220 ? 7.074 -1.619 -21.968 1.00 97.75 220 SER A O 1
ATOM 1528 N N . GLY A 1 221 ? 7.567 0.198 -20.740 1.00 97.62 221 GLY A N 1
ATOM 1529 C CA . GLY A 1 221 ? 7.452 -0.476 -19.450 1.00 97.62 221 GLY A CA 1
ATOM 1530 C C . GLY A 1 221 ? 5.996 -0.752 -19.063 1.00 97.62 221 GLY A C 1
ATOM 1531 O O . GLY A 1 221 ? 5.067 -0.083 -19.520 1.00 97.62 221 GLY A O 1
ATOM 1532 N N . GLY A 1 222 ? 5.792 -1.734 -18.189 1.00 98.19 222 GLY A N 1
ATOM 1533 C CA . GLY A 1 222 ? 4.496 -2.034 -17.587 1.00 98.19 222 GLY A CA 1
ATOM 1534 C C . GLY A 1 222 ? 4.131 -1.056 -16.468 1.00 98.19 222 GLY A C 1
ATOM 1535 O O . GLY A 1 222 ? 5.001 -0.468 -15.826 1.00 98.19 222 GLY A O 1
ATOM 1536 N N . ALA A 1 223 ? 2.834 -0.905 -16.203 1.00 98.12 223 ALA A N 1
ATOM 1537 C CA . ALA A 1 223 ? 2.344 -0.129 -15.067 1.00 98.12 223 ALA A CA 1
ATOM 1538 C C . ALA A 1 223 ? 2.511 -0.889 -13.739 1.00 98.12 223 ALA A C 1
ATOM 1540 O O . ALA A 1 223 ? 2.421 -2.117 -13.706 1.00 98.12 223 ALA A O 1
ATOM 1541 N N . SER A 1 224 ? 2.702 -0.142 -12.653 1.00 98.50 224 SER A N 1
ATOM 1542 C CA . SER A 1 224 ? 2.663 -0.651 -11.278 1.00 98.50 224 SER A CA 1
ATOM 1543 C C . SER A 1 224 ? 1.485 -0.029 -10.531 1.00 98.50 224 SER A C 1
ATOM 1545 O O . SER A 1 224 ? 1.119 1.114 -10.806 1.00 98.50 224 SER A O 1
ATOM 1547 N N . SER A 1 225 ? 0.900 -0.744 -9.572 1.00 98.19 225 SER A N 1
ATOM 1548 C CA . SER A 1 225 ? -0.248 -0.257 -8.801 1.00 98.19 225 SER A CA 1
ATOM 1549 C C . SER A 1 225 ? -0.361 -0.901 -7.422 1.00 98.19 225 SER A C 1
ATOM 1551 O O . SER A 1 225 ? 0.041 -2.047 -7.209 1.00 98.19 225 SER A O 1
ATOM 1553 N N . PHE A 1 226 ? -0.989 -0.178 -6.498 1.00 97.94 226 PHE A N 1
ATOM 1554 C CA . PHE A 1 226 ? -1.438 -0.690 -5.208 1.00 97.94 226 PHE A CA 1
ATOM 1555 C C . PHE A 1 226 ? -2.962 -0.560 -5.124 1.00 97.94 226 PHE A C 1
ATOM 1557 O O . PHE A 1 226 ? -3.503 0.508 -4.829 1.00 97.94 226 PHE A O 1
ATOM 1564 N N . GLY A 1 227 ? -3.665 -1.650 -5.440 1.00 95.62 227 GLY A N 1
ATOM 1565 C CA . GLY A 1 227 ? -5.119 -1.669 -5.578 1.00 95.62 227 GLY A CA 1
ATOM 1566 C C . GLY A 1 227 ? -5.625 -0.578 -6.525 1.00 95.62 227 GLY A C 1
ATOM 1567 O O . GLY A 1 227 ? -5.007 -0.293 -7.548 1.00 95.62 227 GLY A O 1
ATOM 1568 N N . ALA A 1 228 ? -6.739 0.045 -6.144 1.00 94.00 228 ALA A N 1
ATOM 1569 C CA . ALA A 1 228 ? -7.280 1.231 -6.808 1.00 94.00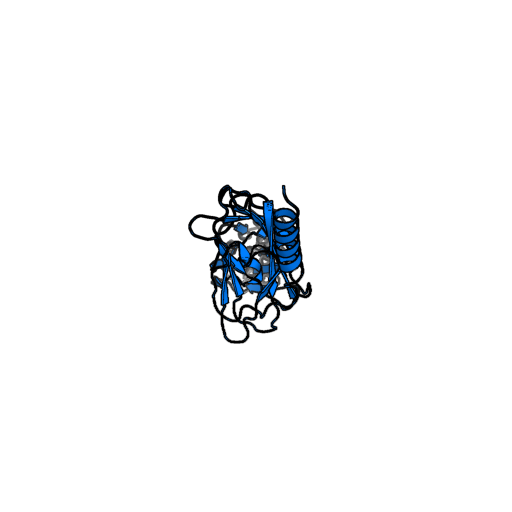 228 ALA A CA 1
ATOM 1570 C C . ALA A 1 228 ? -6.758 2.551 -6.203 1.00 94.00 228 ALA A C 1
ATOM 1572 O O . ALA A 1 228 ? -7.205 3.619 -6.605 1.00 94.00 228 ALA A O 1
ATOM 1573 N N . PHE A 1 229 ? -5.852 2.489 -5.220 1.00 95.44 229 PHE A N 1
ATOM 1574 C CA . PHE A 1 229 ? -5.435 3.659 -4.443 1.00 95.44 229 PHE A CA 1
ATOM 1575 C C . PHE A 1 229 ? -4.415 4.520 -5.181 1.00 95.44 229 PHE A C 1
ATOM 1577 O O . PHE A 1 229 ? -4.503 5.741 -5.166 1.00 95.44 229 PHE A O 1
ATOM 1584 N N . ILE A 1 230 ? -3.440 3.883 -5.828 1.00 97.50 230 ILE A N 1
ATOM 1585 C CA . ILE A 1 230 ? -2.390 4.564 -6.583 1.00 97.50 230 ILE A CA 1
ATOM 1586 C C . ILE A 1 230 ? -1.904 3.664 -7.720 1.00 97.50 230 ILE A C 1
ATOM 1588 O O . ILE A 1 230 ? -1.700 2.459 -7.540 1.00 97.50 230 ILE A O 1
ATOM 1592 N N . SER A 1 231 ? -1.702 4.260 -8.894 1.00 97.25 231 SER A N 1
ATOM 1593 C CA . SER A 1 231 ? -1.156 3.606 -10.081 1.00 97.25 231 SER A CA 1
ATOM 1594 C C . SER A 1 231 ? -0.152 4.518 -10.776 1.00 97.25 231 SER A C 1
ATOM 1596 O O . SER A 1 231 ? -0.409 5.712 -10.939 1.00 97.25 231 SER A O 1
ATOM 1598 N N . SER A 1 232 ? 0.949 3.937 -11.244 1.00 97.81 232 SER A N 1
ATOM 1599 C CA . SER A 1 232 ? 1.982 4.620 -12.023 1.00 97.81 232 SER A CA 1
ATOM 1600 C C . SER A 1 232 ? 2.210 3.888 -13.340 1.00 97.81 232 SER A C 1
ATOM 1602 O O . SER A 1 232 ? 2.469 2.681 -13.354 1.00 97.81 232 SER A O 1
ATOM 1604 N N . THR A 1 233 ? 2.115 4.598 -14.461 1.00 97.81 233 THR A N 1
ATOM 1605 C CA . THR A 1 233 ? 2.331 4.011 -15.788 1.00 97.81 233 THR A CA 1
ATOM 1606 C C . THR A 1 233 ? 3.812 3.730 -16.019 1.00 97.81 233 THR A C 1
ATOM 1608 O O . THR A 1 233 ? 4.689 4.373 -15.435 1.00 97.81 233 THR A O 1
ATOM 1611 N N . GLY A 1 234 ? 4.108 2.782 -16.905 1.00 97.19 234 GLY A N 1
ATOM 1612 C CA . GLY A 1 234 ? 5.476 2.585 -17.362 1.00 97.19 234 GLY A CA 1
ATOM 1613 C C . GLY A 1 234 ? 5.973 3.739 -18.236 1.00 97.19 234 GLY A C 1
ATOM 1614 O O . GLY A 1 234 ? 5.186 4.552 -18.732 1.00 97.19 234 GLY A O 1
ATOM 1615 N N . GLY A 1 235 ? 7.291 3.808 -18.405 1.00 96.88 235 GLY A N 1
ATOM 1616 C CA . GLY A 1 235 ? 7.941 4.735 -19.324 1.00 96.88 235 GLY A CA 1
ATOM 1617 C C . GLY A 1 235 ? 7.798 4.280 -20.774 1.00 96.88 235 GLY A C 1
ATOM 1618 O O . GLY A 1 235 ? 7.777 3.078 -21.062 1.00 96.88 235 GLY A O 1
ATOM 1619 N N . VAL A 1 236 ? 7.712 5.238 -21.695 1.00 97.38 236 VAL A N 1
ATOM 1620 C CA . VAL A 1 236 ? 7.570 4.947 -23.128 1.00 97.38 236 VAL A CA 1
ATOM 1621 C C . VAL A 1 236 ? 8.902 4.470 -23.704 1.00 97.38 236 VAL A C 1
ATOM 1623 O O . VAL A 1 236 ? 9.974 4.877 -23.253 1.00 97.38 236 VAL A O 1
ATOM 1626 N N . ASN A 1 237 ? 8.854 3.587 -24.698 1.00 95.06 237 ASN A N 1
ATOM 1627 C CA . ASN A 1 237 ? 10.043 3.116 -25.402 1.00 95.06 237 ASN A CA 1
ATOM 1628 C C . ASN A 1 237 ? 10.869 4.251 -26.026 1.00 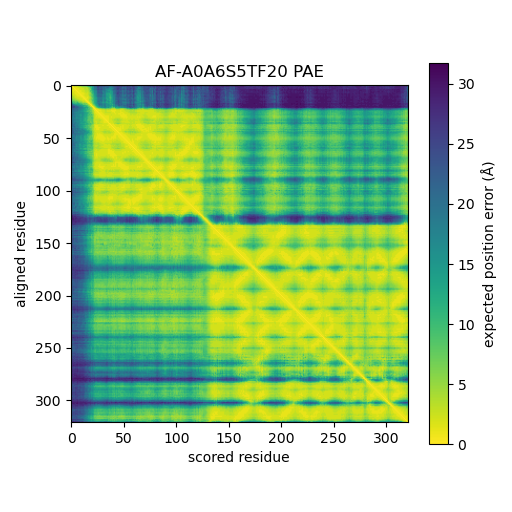95.06 237 ASN A C 1
ATOM 1630 O O . ASN A 1 237 ? 10.341 5.281 -26.444 1.00 95.06 237 ASN A O 1
ATOM 1634 N N . GLY A 1 238 ? 12.169 4.007 -26.175 1.00 93.00 238 GLY A N 1
ATOM 1635 C CA . GLY A 1 238 ? 13.012 4.808 -27.054 1.00 93.00 238 GLY A CA 1
ATOM 1636 C C . GLY A 1 238 ? 12.668 4.568 -28.522 1.00 93.00 238 GLY A C 1
ATOM 1637 O O . GLY A 1 238 ? 12.126 3.518 -28.888 1.00 93.00 238 GLY A O 1
ATOM 1638 N N . SER A 1 239 ? 13.006 5.539 -29.364 1.00 92.00 239 SER A N 1
ATOM 1639 C CA . SER A 1 239 ? 12.916 5.488 -30.826 1.00 92.00 239 SER A CA 1
ATOM 1640 C C . SER A 1 239 ? 14.187 6.069 -31.454 1.00 92.00 239 SER A C 1
ATOM 1642 O O . SER A 1 239 ? 15.108 6.505 -30.767 1.00 92.00 239 SER A O 1
ATOM 1644 N N . THR A 1 240 ? 14.281 6.069 -32.777 1.00 86.94 240 THR A N 1
ATOM 1645 C CA . THR A 1 240 ? 15.422 6.642 -33.498 1.00 86.94 240 THR A CA 1
ATOM 1646 C C . THR A 1 240 ? 15.034 7.994 -34.106 1.00 86.94 240 THR A C 1
ATOM 1648 O O . THR A 1 240 ? 14.106 8.052 -34.908 1.00 86.94 240 THR A O 1
ATOM 1651 N N . PRO A 1 241 ? 15.699 9.108 -33.746 1.00 83.38 241 PRO A N 1
ATOM 1652 C CA . PRO A 1 241 ? 16.643 9.299 -32.635 1.00 83.38 241 PRO A CA 1
ATOM 1653 C C . PRO A 1 241 ? 15.965 9.597 -31.281 1.00 83.38 241 PRO A C 1
ATOM 1655 O O . PRO A 1 241 ? 16.655 9.805 -30.291 1.00 83.38 241 PRO A O 1
ATOM 1658 N N . SER A 1 242 ? 14.634 9.698 -31.228 1.00 90.62 242 SER A N 1
ATOM 1659 C CA . SER A 1 242 ? 13.909 10.276 -30.085 1.00 90.62 242 SER A CA 1
ATOM 1660 C C . SER A 1 242 ? 13.955 9.423 -28.809 1.00 90.62 242 SER A C 1
ATOM 1662 O O . SER A 1 242 ? 13.733 8.213 -28.846 1.00 90.62 242 SER A O 1
ATOM 1664 N N . GLY A 1 243 ? 14.208 10.066 -27.668 1.00 92.25 243 GLY A N 1
ATOM 1665 C CA . GLY A 1 243 ? 14.066 9.444 -26.352 1.00 92.25 243 GLY A CA 1
ATOM 1666 C C . GLY A 1 243 ? 12.603 9.211 -25.957 1.00 92.25 243 GLY A C 1
ATOM 1667 O O . GLY A 1 243 ? 11.711 9.969 -26.336 1.00 92.25 243 GLY A O 1
ATOM 1668 N N . GLY A 1 244 ? 12.356 8.168 -25.168 1.00 94.38 244 GLY A N 1
ATOM 1669 C CA . GLY A 1 244 ? 11.048 7.884 -24.591 1.00 94.38 244 GLY A CA 1
ATOM 1670 C C . GLY A 1 244 ? 10.646 8.895 -23.515 1.00 94.38 244 GLY A C 1
ATOM 1671 O O . GLY A 1 244 ? 11.467 9.353 -22.716 1.00 94.38 244 GLY A O 1
ATOM 1672 N N . ILE A 1 245 ? 9.357 9.224 -23.465 1.00 95.38 245 ILE A N 1
ATOM 1673 C CA . ILE A 1 245 ? 8.787 10.080 -22.418 1.00 95.38 245 ILE A CA 1
ATOM 1674 C C . ILE A 1 245 ? 8.601 9.307 -21.109 1.00 95.38 245 ILE A C 1
ATOM 1676 O O . ILE A 1 245 ? 8.420 8.085 -21.109 1.00 95.38 245 ILE A O 1
ATOM 1680 N N . ALA A 1 246 ? 8.644 10.027 -19.989 1.00 95.38 246 ALA A N 1
ATOM 1681 C CA . ALA A 1 246 ? 8.421 9.428 -18.682 1.00 95.38 246 ALA A CA 1
ATOM 1682 C C . ALA A 1 246 ? 6.937 9.087 -18.448 1.00 95.38 246 ALA A C 1
ATOM 1684 O O . ALA A 1 246 ? 6.047 9.722 -19.017 1.00 95.38 246 ALA A O 1
ATOM 1685 N N . GLY A 1 247 ? 6.679 8.081 -17.610 1.00 95.75 247 GLY A N 1
ATOM 1686 C CA . GLY A 1 247 ? 5.331 7.696 -17.198 1.00 95.75 247 GLY A CA 1
ATOM 1687 C C . GLY A 1 247 ? 4.681 8.700 -16.239 1.00 95.75 247 GLY A C 1
ATOM 1688 O O . GLY A 1 247 ? 5.337 9.584 -15.687 1.00 95.75 247 GLY A O 1
ATOM 1689 N N . THR A 1 248 ? 3.379 8.540 -16.015 1.00 95.50 248 THR A N 1
ATOM 1690 C CA . THR A 1 248 ? 2.556 9.383 -15.134 1.00 95.50 248 THR A CA 1
ATOM 1691 C C . THR A 1 248 ? 2.029 8.590 -13.936 1.00 95.50 248 THR A C 1
ATOM 1693 O O . THR A 1 248 ? 2.120 7.362 -13.909 1.00 95.50 248 THR A O 1
ATOM 1696 N N . THR A 1 249 ? 1.479 9.283 -12.933 1.00 95.75 249 THR A N 1
ATOM 1697 C CA . THR A 1 249 ? 1.007 8.675 -11.676 1.00 95.75 249 THR A CA 1
ATOM 1698 C C . THR A 1 249 ? -0.307 9.301 -11.215 1.00 95.75 249 THR A C 1
ATOM 1700 O O . THR A 1 249 ? -0.512 10.497 -11.409 1.00 95.75 249 THR A O 1
ATOM 1703 N N . THR A 1 250 ? -1.175 8.517 -10.568 1.00 94.81 250 THR A N 1
ATOM 1704 C CA . THR A 1 250 ? -2.454 8.971 -9.979 1.00 94.81 250 THR A CA 1
ATOM 1705 C C . THR A 1 250 ? -2.374 9.322 -8.488 1.00 94.81 250 THR A C 1
ATOM 1707 O O . THR A 1 250 ? -3.410 9.493 -7.857 1.00 94.81 250 THR A O 1
ATOM 1710 N N . GLY A 1 251 ? -1.178 9.336 -7.899 1.00 88.19 251 GLY A N 1
ATOM 1711 C CA . GLY A 1 251 ? -0.999 9.524 -6.458 1.00 88.19 251 GLY A CA 1
ATOM 1712 C C . GLY A 1 251 ? -1.090 10.981 -5.998 1.00 88.19 251 GLY A C 1
ATOM 1713 O O . GLY A 1 251 ? -0.885 11.892 -6.798 1.00 88.19 251 GLY A O 1
ATOM 1714 N N . ASP A 1 252 ? -1.327 11.184 -4.698 1.00 90.19 252 ASP A N 1
ATOM 1715 C CA . ASP A 1 252 ? -1.374 12.498 -4.029 1.00 90.19 252 ASP A CA 1
ATOM 1716 C C . ASP A 1 252 ? -0.151 13.375 -4.338 1.00 90.19 252 ASP A C 1
ATOM 1718 O O . ASP A 1 252 ? -0.273 14.575 -4.583 1.00 90.19 252 ASP A O 1
ATOM 1722 N N . ILE A 1 253 ? 1.041 12.769 -4.325 1.00 93.31 253 ILE A N 1
ATOM 1723 C CA . ILE A 1 253 ? 2.303 13.412 -4.690 1.00 93.31 253 ILE A CA 1
ATOM 1724 C C . ILE A 1 253 ? 2.851 12.720 -5.932 1.00 93.31 253 ILE A C 1
ATOM 1726 O O . ILE A 1 253 ? 3.126 11.519 -5.917 1.00 93.31 253 ILE A O 1
ATOM 1730 N N . VAL A 1 254 ? 3.072 13.494 -6.993 1.00 92.88 254 VAL A N 1
ATOM 1731 C CA . VAL A 1 254 ? 3.738 13.031 -8.215 1.00 92.88 254 VAL A CA 1
ATOM 1732 C C . VAL A 1 254 ? 5.200 13.455 -8.168 1.00 92.88 254 VAL A C 1
ATOM 1734 O O . VAL A 1 254 ? 5.508 14.641 -8.050 1.00 92.88 254 VAL A O 1
ATOM 1737 N N . HIS A 1 255 ? 6.107 12.486 -8.275 1.00 90.19 255 HIS A N 1
ATOM 1738 C CA . HIS A 1 255 ? 7.542 12.756 -8.295 1.00 90.19 255 HIS A CA 1
ATOM 1739 C C . HIS A 1 255 ? 7.989 13.018 -9.733 1.00 90.19 255 HIS A C 1
ATOM 1741 O O . HIS A 1 255 ? 7.768 12.158 -10.591 1.00 90.19 255 HIS A O 1
ATOM 1747 N N . PRO A 1 256 ? 8.636 14.162 -10.024 1.00 87.75 256 PRO A N 1
ATOM 1748 C CA . PRO A 1 256 ? 9.192 14.414 -11.343 1.00 87.75 256 PRO A CA 1
ATOM 1749 C C . PRO A 1 256 ? 10.206 13.330 -11.708 1.00 87.75 256 PRO A C 1
ATOM 1751 O O . PRO A 1 256 ? 11.208 13.131 -11.020 1.00 87.75 256 PRO A O 1
ATOM 1754 N N . VAL A 1 257 ? 9.944 12.642 -12.812 1.00 88.31 257 VAL A N 1
ATOM 1755 C CA . VAL A 1 257 ? 10.829 11.633 -13.393 1.00 88.31 257 VAL A CA 1
ATOM 1756 C C . VAL A 1 257 ? 11.340 12.144 -14.732 1.00 88.31 257 VAL A C 1
ATOM 1758 O O . VAL A 1 257 ? 10.582 12.678 -15.541 1.00 88.31 257 VAL A O 1
ATOM 1761 N N . SER A 1 258 ? 12.648 12.031 -14.961 1.00 86.56 258 SER A N 1
ATOM 1762 C CA . SER A 1 258 ? 13.260 12.496 -16.204 1.00 86.56 258 SER A CA 1
ATOM 1763 C C . SER A 1 258 ? 12.807 11.646 -17.393 1.00 86.56 258 SER A C 1
ATOM 1765 O O . SER A 1 258 ? 12.756 10.415 -17.323 1.00 86.56 258 SER A O 1
ATOM 1767 N N . ALA A 1 259 ? 12.511 12.305 -18.512 1.00 89.31 259 ALA A N 1
ATOM 1768 C CA . ALA A 1 259 ? 12.403 11.634 -19.802 1.00 89.31 259 ALA A CA 1
ATOM 1769 C C . ALA A 1 259 ? 13.781 11.123 -20.257 1.00 89.31 259 ALA A C 1
ATOM 1771 O O . ALA A 1 259 ? 14.820 11.518 -19.721 1.00 89.31 259 ALA A O 1
ATOM 1772 N N . ALA A 1 260 ? 13.784 10.237 -21.248 1.00 90.00 260 ALA A N 1
ATOM 1773 C CA . ALA A 1 260 ? 15.015 9.755 -21.851 1.00 90.00 260 ALA A CA 1
ATOM 1774 C C . ALA A 1 260 ? 15.649 10.811 -22.766 1.00 90.00 260 ALA A C 1
ATOM 1776 O O . ALA A 1 260 ? 14.971 11.679 -23.319 1.00 90.00 260 ALA A O 1
ATOM 1777 N N . GLY A 1 261 ? 16.956 10.691 -22.977 1.00 87.44 261 GLY A N 1
ATOM 1778 C CA . GLY A 1 261 ? 17.678 11.466 -23.976 1.00 87.44 261 GLY A CA 1
ATOM 1779 C C . GLY A 1 261 ? 17.486 10.901 -25.384 1.00 87.44 261 GLY A C 1
ATOM 1780 O O . GLY A 1 261 ? 17.446 9.684 -25.587 1.00 87.44 261 GLY A O 1
ATOM 1781 N N . SER A 1 262 ? 17.422 11.795 -26.368 1.00 86.38 262 SER A N 1
ATOM 1782 C CA . SER A 1 262 ? 17.548 11.425 -27.779 1.00 86.38 262 SER A CA 1
ATOM 1783 C C . SER A 1 262 ? 18.978 10.981 -28.098 1.00 86.38 262 SER A C 1
ATOM 1785 O O . SER A 1 262 ? 19.935 11.514 -27.537 1.00 86.38 262 SER A O 1
ATOM 1787 N N . GLY A 1 263 ? 19.131 10.029 -29.016 1.00 79.81 263 GLY A N 1
ATOM 1788 C CA . GLY A 1 263 ? 20.426 9.684 -29.598 1.00 79.81 263 GLY A CA 1
ATOM 1789 C C . GLY A 1 263 ? 20.878 10.735 -30.613 1.00 79.81 263 GLY A C 1
ATOM 1790 O O . GLY A 1 263 ? 20.060 11.368 -31.278 1.00 79.81 263 GLY A O 1
ATOM 1791 N N . THR A 1 264 ? 22.185 10.934 -30.758 1.00 80.31 264 THR A N 1
ATOM 1792 C CA . THR A 1 264 ? 22.765 11.803 -31.796 1.00 80.31 264 THR A CA 1
ATOM 1793 C C . THR A 1 264 ? 23.838 11.066 -32.588 1.00 80.31 264 THR A C 1
ATOM 1795 O O . THR A 1 264 ? 24.136 9.910 -32.314 1.00 80.31 264 THR A O 1
ATOM 1798 N N . ALA A 1 265 ? 24.442 11.721 -33.580 1.00 72.31 265 ALA A N 1
ATOM 1799 C CA . ALA A 1 265 ? 25.448 11.110 -34.442 1.00 72.31 265 ALA A CA 1
ATOM 1800 C C . ALA A 1 265 ? 26.678 10.556 -33.704 1.00 72.31 265 ALA A C 1
ATOM 1802 O O . ALA A 1 265 ? 27.408 9.794 -34.321 1.00 72.31 265 ALA A O 1
ATOM 1803 N N . ASN A 1 266 ? 26.909 10.915 -32.430 1.00 69.94 266 ASN A N 1
ATOM 1804 C CA . ASN A 1 266 ? 28.077 10.502 -31.636 1.00 69.94 266 ASN A CA 1
ATOM 1805 C C . ASN A 1 266 ? 27.783 9.992 -30.216 1.00 69.94 266 ASN A C 1
ATOM 1807 O O . ASN A 1 266 ? 28.699 9.522 -29.539 1.00 69.94 266 ASN A O 1
ATOM 1811 N N . CYS A 1 267 ? 26.530 10.056 -29.763 1.00 75.44 267 CYS A N 1
ATOM 1812 C CA . CYS A 1 267 ? 26.145 9.601 -28.432 1.00 75.44 267 CYS A CA 1
ATOM 1813 C C . CYS A 1 267 ? 24.805 8.872 -28.452 1.00 75.44 267 CYS A C 1
ATOM 1815 O O . CYS A 1 267 ? 23.864 9.279 -29.134 1.00 75.44 267 CYS A O 1
ATOM 1817 N N . LEU A 1 268 ? 24.722 7.797 -27.671 1.00 79.31 268 LEU A N 1
ATOM 1818 C CA . LEU A 1 268 ? 23.480 7.068 -27.456 1.00 79.31 268 LEU A CA 1
ATOM 1819 C C . LEU A 1 268 ? 22.514 7.924 -26.634 1.00 79.31 268 LEU A C 1
ATOM 1821 O O . LEU A 1 268 ? 22.926 8.752 -25.819 1.00 79.31 268 LEU A O 1
ATOM 1825 N N . GLY A 1 269 ? 21.217 7.709 -26.834 1.00 84.50 269 GLY A N 1
ATOM 1826 C CA . GLY A 1 269 ? 20.216 8.287 -25.958 1.00 84.50 269 GLY A CA 1
ATOM 1827 C C . GLY A 1 269 ? 20.285 7.636 -24.582 1.00 84.50 269 GLY A C 1
ATOM 1828 O O . GLY A 1 269 ? 20.157 6.417 -24.464 1.00 84.50 269 GLY A O 1
ATOM 1829 N N . ASN A 1 270 ? 20.476 8.441 -23.539 1.00 89.81 270 ASN A N 1
ATOM 1830 C CA . ASN A 1 270 ? 20.433 7.957 -22.161 1.00 89.81 270 ASN A CA 1
ATOM 1831 C C . ASN A 1 270 ? 19.001 7.552 -21.784 1.00 89.81 270 ASN A C 1
ATOM 1833 O O . ASN A 1 270 ? 18.042 8.192 -22.215 1.00 89.81 270 ASN A O 1
ATOM 1837 N N . GLY A 1 271 ? 18.855 6.520 -20.959 1.00 89.12 271 GLY A N 1
ATOM 1838 C CA . GLY A 1 271 ? 17.577 6.155 -20.359 1.00 89.12 271 GLY A CA 1
ATOM 1839 C C . GLY A 1 271 ? 17.081 7.223 -19.380 1.00 89.12 271 GLY A C 1
ATOM 1840 O O . GLY A 1 271 ? 17.876 7.911 -18.739 1.00 89.12 271 GLY A O 1
ATOM 1841 N N . GLY A 1 272 ? 15.761 7.377 -19.279 1.00 88.94 272 GLY A N 1
ATOM 1842 C CA . GLY A 1 272 ? 15.111 8.293 -18.338 1.00 88.94 272 GLY A CA 1
ATOM 1843 C C . GLY A 1 272 ? 14.925 7.698 -16.936 1.00 88.94 272 GLY A C 1
ATOM 1844 O O . GLY A 1 272 ? 15.170 6.516 -16.704 1.00 88.94 272 GLY A O 1
ATOM 1845 N N . GLY A 1 273 ? 14.426 8.504 -16.002 1.00 87.44 273 GLY A N 1
ATOM 1846 C CA . GLY A 1 273 ? 14.086 8.092 -14.639 1.00 87.44 273 GLY A CA 1
ATOM 1847 C C . GLY A 1 273 ? 15.281 7.912 -13.698 1.00 87.44 273 GLY A C 1
ATOM 1848 O O . GLY A 1 273 ? 16.441 8.153 -14.042 1.00 87.44 273 GLY A O 1
ATOM 1849 N N . TYR A 1 274 ? 14.986 7.488 -12.467 1.00 81.31 274 TYR A N 1
ATOM 1850 C CA . TYR A 1 274 ? 16.010 7.188 -11.468 1.00 81.31 274 TYR A CA 1
ATOM 1851 C C . TYR A 1 274 ? 16.841 5.992 -11.937 1.00 81.31 274 TYR A C 1
ATOM 1853 O O . TYR A 1 274 ? 16.296 4.944 -12.270 1.00 81.31 274 TYR A O 1
ATOM 1861 N N . GLY A 1 275 ? 18.164 6.151 -11.992 1.00 79.75 275 GLY A N 1
ATOM 1862 C CA . GLY A 1 275 ? 19.055 5.091 -12.466 1.00 79.75 275 GLY A CA 1
ATOM 1863 C C . GLY A 1 275 ? 18.851 4.711 -13.935 1.00 79.75 275 GLY A C 1
ATOM 1864 O O . GLY A 1 275 ? 19.070 3.552 -14.282 1.00 79.75 275 GLY A O 1
ATOM 1865 N N . GLY A 1 276 ? 18.417 5.650 -14.784 1.00 84.19 276 GLY A N 1
ATOM 1866 C CA . GLY A 1 276 ? 18.407 5.455 -16.232 1.00 84.19 276 GLY A CA 1
ATOM 1867 C C . GLY A 1 276 ? 19.798 5.097 -16.770 1.00 84.19 276 GLY A C 1
ATOM 1868 O O . GLY A 1 276 ? 20.817 5.633 -16.320 1.00 84.19 276 GLY A O 1
ATOM 1869 N N . GLY A 1 277 ? 19.847 4.167 -17.727 1.00 79.94 277 GLY A N 1
ATOM 1870 C CA . GLY A 1 277 ? 21.100 3.726 -18.341 1.00 79.94 277 GLY A CA 1
ATOM 1871 C C . GLY A 1 277 ? 21.829 4.900 -19.001 1.00 79.94 277 GLY A C 1
ATOM 1872 O O . GLY A 1 277 ? 21.231 5.656 -19.764 1.00 79.94 277 GLY A O 1
ATOM 1873 N N . SER A 1 278 ? 23.117 5.073 -18.713 1.00 76.25 278 SER A N 1
ATOM 1874 C CA . SER A 1 278 ? 23.897 6.226 -19.184 1.00 76.25 278 SER A CA 1
ATOM 1875 C C . SER A 1 278 ? 25.031 5.767 -20.093 1.00 76.25 278 SER A C 1
ATOM 1877 O O . SER A 1 278 ? 25.944 5.083 -19.634 1.00 76.25 278 SER A O 1
ATOM 1879 N N . LYS A 1 279 ? 25.021 6.163 -21.371 1.00 70.06 279 LYS A N 1
ATOM 1880 C CA . LYS A 1 279 ? 26.106 5.850 -22.314 1.00 70.06 279 LYS A CA 1
ATOM 1881 C C . LYS A 1 279 ? 26.319 6.992 -23.309 1.00 70.06 279 LYS A C 1
ATOM 1883 O O . LYS A 1 279 ? 25.461 7.278 -24.131 1.00 70.06 27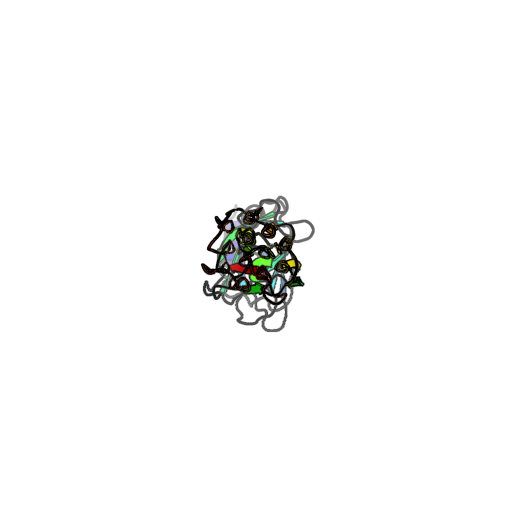9 LYS A O 1
ATOM 1888 N N . ALA A 1 280 ? 27.516 7.577 -23.311 1.00 54.22 280 ALA A N 1
ATOM 1889 C CA . ALA A 1 280 ? 27.889 8.655 -24.235 1.00 54.22 280 ALA A CA 1
ATOM 1890 C C . ALA A 1 280 ? 28.652 8.178 -25.490 1.00 54.22 280 ALA A C 1
ATOM 1892 O O . ALA A 1 280 ? 29.256 8.997 -26.173 1.00 54.22 280 ALA A O 1
ATOM 1893 N N . LEU A 1 281 ? 28.674 6.872 -25.787 1.00 61.00 281 LEU A N 1
ATOM 1894 C CA . LEU A 1 281 ? 29.537 6.306 -26.831 1.00 61.00 281 LEU A CA 1
ATOM 1895 C C . LEU A 1 281 ? 28.743 5.597 -27.925 1.00 61.00 281 LEU A C 1
ATOM 1897 O O . LEU A 1 281 ? 28.005 4.656 -27.649 1.00 61.00 281 LEU A O 1
ATOM 1901 N N . ASN A 1 282 ? 28.988 6.004 -29.165 1.00 66.56 282 ASN A N 1
ATOM 1902 C CA . ASN A 1 282 ? 28.582 5.301 -30.375 1.00 66.56 282 ASN A CA 1
ATOM 1903 C C . ASN A 1 282 ? 29.096 3.858 -30.455 1.00 66.56 282 ASN A C 1
ATOM 1905 O O . ASN A 1 282 ? 30.154 3.533 -29.918 1.00 66.56 282 ASN A O 1
ATOM 1909 N N . TRP A 1 283 ? 28.394 3.022 -31.229 1.00 77.06 283 TRP A N 1
ATOM 1910 C CA . TRP A 1 283 ? 28.797 1.645 -31.525 1.00 77.06 283 TRP A CA 1
ATOM 1911 C C . TRP A 1 283 ? 28.814 0.744 -30.285 1.00 77.06 283 TRP A C 1
ATOM 1913 O O . TRP A 1 283 ? 29.694 -0.096 -30.146 1.00 77.06 283 TRP A O 1
ATOM 1923 N N . ASN A 1 284 ? 27.849 0.859 -29.380 1.00 81.75 284 ASN A N 1
ATOM 1924 C CA . ASN A 1 284 ? 27.770 -0.021 -28.216 1.00 81.75 284 ASN A CA 1
ATOM 1925 C C . ASN A 1 284 ? 26.346 -0.501 -27.959 1.00 81.75 284 ASN A C 1
ATOM 1927 O O . ASN A 1 284 ? 25.369 0.117 -28.383 1.00 81.75 284 ASN A O 1
ATOM 1931 N N . LYS A 1 285 ? 26.257 -1.610 -27.219 1.00 86.94 285 LYS A N 1
ATOM 1932 C CA . LYS A 1 285 ? 25.009 -2.042 -26.595 1.00 86.94 285 LYS A CA 1
ATOM 1933 C C . LYS A 1 285 ? 24.572 -0.979 -25.578 1.00 86.94 285 LYS A C 1
ATOM 1935 O O . LYS A 1 285 ? 25.403 -0.495 -24.803 1.00 86.94 285 LYS A O 1
ATOM 1940 N N . GLY A 1 286 ? 23.284 -0.652 -25.572 1.00 89.06 286 GLY A N 1
ATOM 1941 C CA . GLY A 1 286 ? 22.695 0.222 -24.563 1.00 89.06 286 GLY A CA 1
ATOM 1942 C C . GLY A 1 286 ? 22.740 -0.403 -23.165 1.00 89.06 286 GLY A C 1
ATOM 1943 O O . GLY A 1 286 ? 22.616 -1.620 -23.011 1.00 89.06 286 GLY A O 1
ATOM 1944 N N . ASP A 1 287 ? 22.921 0.436 -22.146 1.00 92.31 287 ASP A N 1
ATOM 1945 C CA . ASP A 1 287 ? 22.841 0.008 -20.751 1.00 92.31 287 ASP A CA 1
ATOM 1946 C C . ASP A 1 287 ? 21.410 -0.240 -20.310 1.00 92.31 287 ASP A C 1
ATOM 1948 O O . ASP A 1 287 ? 20.501 0.532 -20.616 1.00 92.31 287 ASP A O 1
ATOM 1952 N N . ASP A 1 288 ? 21.245 -1.296 -19.525 1.00 94.31 288 ASP A N 1
ATOM 1953 C CA . ASP A 1 288 ? 19.997 -1.581 -18.843 1.00 94.31 288 ASP A CA 1
ATOM 1954 C C . ASP A 1 288 ? 19.730 -0.521 -17.755 1.00 94.31 288 ASP A C 1
ATOM 1956 O O . ASP A 1 288 ? 20.660 0.028 -17.157 1.00 94.31 288 ASP A O 1
ATOM 1960 N N . GLY A 1 289 ? 18.455 -0.245 -17.477 1.00 92.44 289 GLY A N 1
ATOM 1961 C CA . GLY A 1 289 ? 18.057 0.566 -16.329 1.00 92.44 289 GLY A CA 1
ATOM 1962 C C . GLY A 1 289 ? 18.504 -0.081 -15.015 1.00 92.44 289 GLY A C 1
ATOM 1963 O O . GLY A 1 289 ? 18.401 -1.299 -14.846 1.00 92.44 289 GLY A O 1
ATOM 1964 N N . LEU A 1 290 ? 19.003 0.731 -14.082 1.00 90.12 290 LEU A N 1
ATOM 1965 C CA . LEU A 1 290 ? 19.640 0.259 -12.848 1.00 90.12 290 LEU A CA 1
ATOM 1966 C C . LEU A 1 290 ? 18.751 0.392 -11.610 1.00 90.12 290 LEU A C 1
ATOM 1968 O O . LEU A 1 290 ? 18.790 -0.479 -10.744 1.00 90.12 290 LEU A O 1
ATOM 1972 N N . ALA A 1 291 ? 17.967 1.467 -11.505 1.00 91.69 291 ALA A N 1
ATOM 1973 C CA . ALA A 1 291 ? 17.052 1.666 -10.380 1.00 91.69 291 ALA A CA 1
ATOM 1974 C C . ALA A 1 291 ? 15.596 1.402 -10.801 1.00 91.69 291 ALA A C 1
ATOM 1976 O O . ALA A 1 291 ? 15.309 1.374 -11.998 1.00 91.69 291 ALA A O 1
ATOM 1977 N N . PRO A 1 292 ? 14.672 1.192 -9.846 1.00 94.12 292 PRO A N 1
ATOM 1978 C CA . PRO A 1 292 ? 13.273 0.909 -10.148 1.00 94.12 292 PRO A CA 1
ATOM 1979 C C . PRO A 1 292 ? 12.667 1.945 -11.095 1.00 94.12 292 PRO A C 1
ATOM 1981 O O . PRO A 1 292 ? 12.775 3.152 -10.870 1.00 94.12 292 PRO A O 1
ATOM 1984 N N . GLY A 1 293 ? 12.059 1.463 -12.175 1.00 95.19 293 GLY A N 1
ATOM 1985 C CA . GLY A 1 293 ? 11.497 2.303 -13.228 1.00 95.19 293 GLY A CA 1
ATOM 1986 C C . GLY A 1 293 ? 12.515 3.039 -14.103 1.00 95.19 293 GLY A C 1
ATOM 1987 O O . GLY A 1 293 ? 12.105 3.818 -14.958 1.00 95.19 293 GLY A O 1
ATOM 1988 N N . GLY A 1 294 ? 13.820 2.824 -13.937 1.00 96.06 294 GLY A N 1
ATOM 1989 C CA . GLY A 1 294 ? 14.851 3.405 -14.796 1.00 96.06 294 GLY A CA 1
ATOM 1990 C C . GLY A 1 294 ? 14.749 2.889 -16.233 1.00 96.06 294 GLY A C 1
ATOM 1991 O O . GLY A 1 294 ? 14.618 1.687 -16.467 1.00 96.06 294 GLY A O 1
ATOM 1992 N N . GLY A 1 295 ? 14.801 3.788 -17.208 1.00 96.00 295 GLY A N 1
ATOM 1993 C CA . GLY A 1 295 ? 14.793 3.444 -18.625 1.00 96.00 295 GLY A CA 1
ATOM 1994 C C . GLY A 1 295 ? 16.142 2.902 -19.106 1.00 96.00 295 GLY A C 1
ATOM 1995 O O . GLY A 1 295 ? 17.194 3.240 -18.560 1.00 96.00 295 GLY A O 1
ATOM 1996 N N . GLY A 1 296 ? 16.118 2.065 -20.143 1.00 94.62 296 GLY A N 1
ATOM 1997 C CA . GLY A 1 296 ? 17.330 1.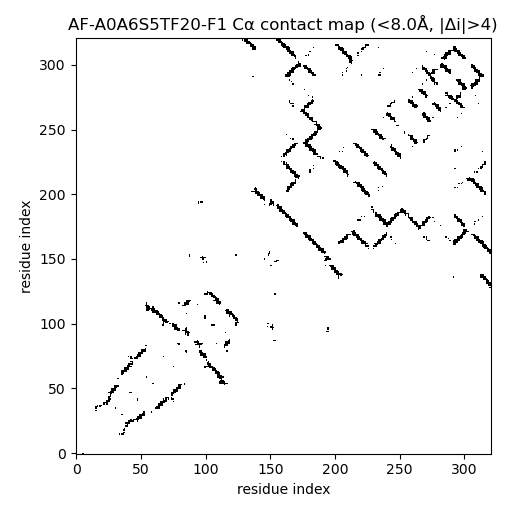572 -20.803 1.00 94.62 296 GLY A CA 1
ATOM 1998 C C . GLY A 1 296 ? 17.900 2.583 -21.802 1.00 94.62 296 GLY A C 1
ATOM 1999 O O . GLY A 1 296 ? 17.151 3.327 -22.433 1.00 94.62 296 GLY A O 1
ATOM 2000 N N . ALA A 1 297 ? 19.218 2.617 -21.982 1.00 93.19 297 ALA A N 1
ATOM 2001 C CA . ALA A 1 297 ? 19.852 3.458 -22.997 1.00 93.19 297 ALA A CA 1
ATOM 2002 C C . ALA A 1 297 ? 19.636 2.892 -24.411 1.00 93.19 297 ALA A C 1
ATOM 2004 O O . ALA A 1 297 ? 19.490 1.680 -24.597 1.00 93.19 297 ALA A O 1
ATOM 2005 N N . GLY A 1 298 ? 19.653 3.759 -25.423 1.00 91.06 298 GLY A N 1
ATOM 2006 C CA . GLY A 1 298 ? 19.649 3.333 -26.822 1.00 91.06 298 GLY A CA 1
ATOM 2007 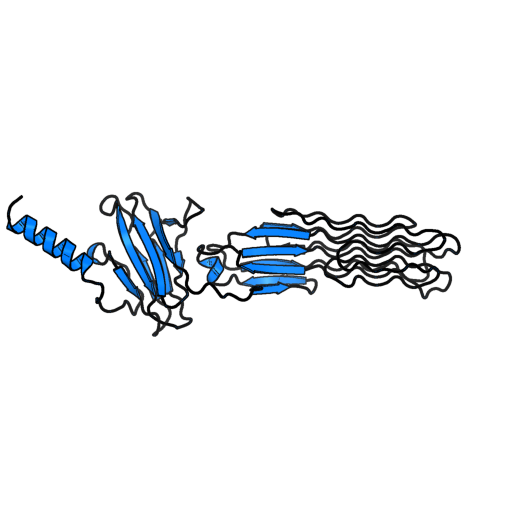C C . GLY A 1 298 ? 20.927 2.569 -27.187 1.00 91.06 298 GLY A C 1
ATOM 2008 O O . GLY A 1 298 ? 21.958 2.742 -26.546 1.00 91.06 298 GLY A O 1
ATOM 2009 N N . GLY A 1 299 ? 20.866 1.720 -28.210 1.00 88.88 299 GLY A N 1
ATOM 2010 C CA . GLY A 1 299 ? 22.016 1.039 -28.809 1.00 88.88 299 GLY A CA 1
ATOM 2011 C C . GLY A 1 299 ? 22.305 1.546 -30.224 1.00 88.88 299 GLY A C 1
ATOM 2012 O O . GLY A 1 299 ? 21.418 2.064 -30.909 1.00 88.88 299 GLY A O 1
ATOM 2013 N N . SER A 1 300 ? 23.545 1.399 -30.680 1.00 86.56 300 SER A N 1
ATOM 2014 C CA . SER A 1 300 ? 23.914 1.677 -32.072 1.00 86.56 300 SER A CA 1
ATOM 2015 C C . SER A 1 300 ? 25.055 0.786 -32.547 1.00 86.56 300 SER A C 1
ATOM 2017 O O . SER A 1 300 ? 25.916 0.373 -31.764 1.00 86.56 300 SER A O 1
ATOM 2019 N N . GLY A 1 301 ? 25.085 0.517 -33.849 1.00 78.44 301 GLY A N 1
ATOM 2020 C CA . GLY A 1 301 ? 26.209 -0.113 -34.534 1.00 78.44 301 GLY A CA 1
ATOM 2021 C C . GLY A 1 301 ? 25.772 -1.045 -35.656 1.00 78.44 301 GLY A C 1
ATOM 2022 O O . GLY A 1 301 ? 24.601 -1.369 -35.788 1.00 78.44 301 GLY A O 1
ATOM 2023 N N . THR A 1 302 ? 26.747 -1.486 -36.449 1.00 73.38 302 THR A N 1
ATOM 2024 C CA . THR A 1 302 ? 26.554 -2.364 -37.611 1.00 73.38 302 THR A CA 1
ATOM 2025 C C . THR A 1 302 ? 27.271 -3.693 -37.386 1.00 73.38 302 THR A C 1
ATOM 2027 O O . THR A 1 302 ? 28.419 -3.873 -37.781 1.00 73.38 302 THR A O 1
ATOM 2030 N N . SER A 1 303 ? 26.671 -4.603 -36.611 1.00 64.81 303 SER A N 1
ATOM 2031 C CA . SER A 1 303 ? 27.277 -5.934 -36.360 1.00 64.81 303 SER A CA 1
ATOM 2032 C C . SER A 1 303 ? 26.359 -6.964 -35.693 1.00 64.81 303 SER A C 1
ATOM 2034 O O . SER A 1 303 ? 26.845 -8.010 -35.269 1.00 64.81 303 SER A O 1
ATOM 2036 N N . GLY A 1 304 ? 25.058 -6.697 -35.530 1.00 70.38 304 GLY A N 1
ATOM 2037 C CA . GLY A 1 304 ? 24.136 -7.694 -34.971 1.00 70.38 304 GLY A CA 1
ATOM 2038 C C . GLY A 1 304 ? 24.327 -8.043 -33.491 1.00 70.38 304 GLY A C 1
ATOM 2039 O O . GLY A 1 304 ? 23.654 -8.936 -32.992 1.00 70.38 304 GLY A O 1
ATOM 2040 N N . THR A 1 305 ? 25.209 -7.349 -32.761 1.00 78.38 305 THR A N 1
ATOM 2041 C CA . THR A 1 305 ? 25.542 -7.662 -31.353 1.00 78.38 305 THR A CA 1
ATOM 2042 C C . THR A 1 305 ? 25.167 -6.565 -30.346 1.00 78.38 305 THR A C 1
ATOM 2044 O O . THR A 1 305 ? 25.330 -6.752 -29.141 1.00 78.38 305 THR A O 1
ATOM 2047 N N . ARG A 1 306 ? 24.663 -5.410 -30.804 1.00 82.88 306 ARG A N 1
ATOM 2048 C CA . ARG A 1 306 ? 24.643 -4.149 -30.033 1.00 82.88 306 ARG A CA 1
ATOM 2049 C C . ARG A 1 306 ? 23.244 -3.569 -29.807 1.00 82.88 306 ARG A C 1
ATOM 2051 O O . ARG A 1 306 ? 23.027 -2.407 -30.091 1.00 82.88 306 ARG A O 1
ATOM 2058 N N . GLY A 1 307 ? 22.311 -4.355 -29.269 1.00 89.31 307 GLY A N 1
ATOM 2059 C CA . GLY A 1 307 ? 20.923 -3.926 -29.025 1.00 89.31 307 GLY A CA 1
ATOM 2060 C C . GLY A 1 307 ? 20.758 -2.782 -28.009 1.00 89.31 307 GLY A C 1
ATOM 2061 O O . GLY A 1 307 ? 21.707 -2.367 -27.339 1.00 89.31 307 GLY A O 1
ATOM 2062 N N . GLY A 1 308 ? 19.526 -2.291 -27.880 1.00 91.56 308 GLY A N 1
ATOM 2063 C CA . GLY A 1 308 ? 19.144 -1.334 -26.842 1.00 91.56 308 GLY A CA 1
ATOM 2064 C C . GLY A 1 308 ? 19.149 -1.969 -25.450 1.00 91.56 308 GLY A C 1
ATOM 2065 O O . GLY A 1 308 ? 18.969 -3.180 -25.296 1.00 91.56 308 GLY A O 1
ATOM 2066 N N . GLY A 1 309 ? 19.350 -1.146 -24.426 1.00 93.56 309 GLY A N 1
ATOM 2067 C CA . GLY A 1 309 ? 19.247 -1.569 -23.035 1.00 93.56 309 GLY A CA 1
ATOM 2068 C C . GLY A 1 309 ? 17.794 -1.802 -22.630 1.00 93.56 309 GLY A C 1
ATOM 2069 O O . GLY A 1 309 ? 16.885 -1.112 -23.106 1.00 93.56 309 GLY A O 1
ATOM 2070 N N . LYS A 1 310 ? 17.552 -2.768 -21.745 1.00 95.25 310 LYS A N 1
ATOM 2071 C CA . LYS A 1 310 ? 16.212 -3.005 -21.186 1.00 95.25 310 LYS A CA 1
ATOM 2072 C C . LYS A 1 310 ? 15.892 -1.979 -20.095 1.00 95.25 310 LYS A C 1
ATOM 2074 O O . LYS A 1 310 ? 16.781 -1.544 -19.366 1.00 95.25 310 LYS A O 1
ATOM 2079 N N . GLY A 1 311 ? 14.625 -1.619 -19.945 1.00 96.19 311 GLY A N 1
ATOM 2080 C CA . GLY A 1 311 ? 14.162 -0.879 -18.776 1.00 96.19 311 GLY A CA 1
ATOM 2081 C C . GLY A 1 311 ? 14.194 -1.743 -17.513 1.00 96.19 311 GLY A C 1
ATOM 2082 O O . GLY A 1 311 ? 14.098 -2.972 -17.574 1.00 96.19 311 GLY A O 1
ATOM 2083 N N . ALA A 1 312 ? 14.314 -1.104 -16.356 1.00 97.12 312 ALA A N 1
ATOM 2084 C CA . ALA A 1 312 ? 14.198 -1.754 -15.059 1.00 97.12 312 ALA A CA 1
ATOM 2085 C C . ALA A 1 312 ? 12.722 -2.019 -14.701 1.00 97.12 312 ALA A C 1
ATOM 2087 O O . ALA A 1 312 ? 11.843 -1.251 -15.111 1.00 97.12 312 ALA A O 1
ATOM 2088 N N . PRO A 1 313 ? 12.423 -3.073 -13.919 1.00 97.50 313 PRO A N 1
ATOM 2089 C CA . PRO A 1 313 ? 11.090 -3.256 -13.351 1.00 97.50 313 PRO A CA 1
ATOM 2090 C C . PRO A 1 313 ? 10.712 -2.088 -12.432 1.00 97.50 313 PRO A C 1
ATOM 2092 O O . PRO A 1 313 ? 11.573 -1.354 -11.941 1.00 97.50 313 PRO A O 1
ATOM 2095 N N . GLY A 1 314 ? 9.411 -1.919 -12.213 1.00 97.00 314 GLY A N 1
ATOM 2096 C CA . GLY A 1 314 ? 8.883 -0.961 -11.250 1.00 97.00 314 GLY A CA 1
ATOM 2097 C C . GLY A 1 314 ? 9.085 -1.399 -9.796 1.00 97.00 314 GLY A C 1
ATOM 2098 O O . GLY A 1 314 ? 9.733 -2.405 -9.504 1.00 97.00 314 GLY A O 1
ATOM 2099 N N . GLU A 1 315 ? 8.472 -0.667 -8.869 1.00 96.88 315 GLU A N 1
ATOM 2100 C CA . GLU A 1 315 ? 8.372 -1.087 -7.470 1.00 96.88 315 GLU A CA 1
ATOM 2101 C C . GLU A 1 315 ? 7.097 -0.569 -6.795 1.00 96.88 315 GLU A C 1
ATOM 2103 O O . GLU A 1 315 ? 6.506 0.424 -7.223 1.00 96.88 315 GLU A O 1
ATOM 2108 N N . VAL A 1 316 ? 6.705 -1.234 -5.709 1.00 97.62 316 VAL A N 1
ATOM 2109 C CA . VAL A 1 316 ? 5.693 -0.770 -4.758 1.00 97.62 316 VAL A CA 1
ATOM 2110 C C . VAL A 1 316 ? 6.270 -0.877 -3.349 1.00 97.62 316 VAL A C 1
ATOM 2112 O O . VAL A 1 316 ? 6.648 -1.963 -2.905 1.00 97.62 316 VAL A O 1
ATOM 2115 N N . LEU A 1 317 ? 6.348 0.256 -2.659 1.00 95.19 317 LEU A N 1
AT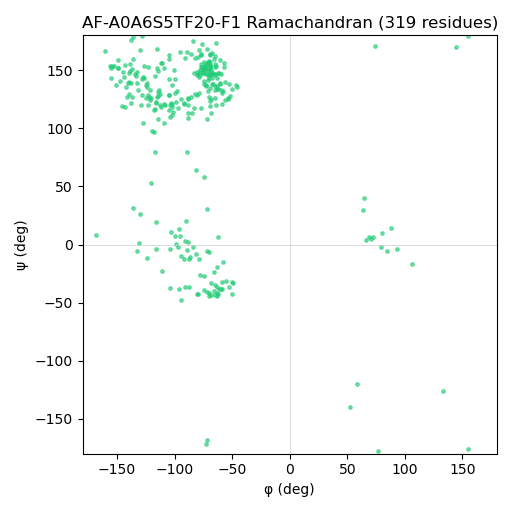OM 2116 C CA . LEU A 1 317 ? 6.868 0.393 -1.302 1.00 95.19 317 LEU A CA 1
ATOM 2117 C C . LEU A 1 317 ? 5.737 0.810 -0.366 1.00 95.19 317 LEU A C 1
ATOM 2119 O O . LEU A 1 317 ? 4.993 1.736 -0.682 1.00 95.19 317 LEU A O 1
ATOM 2123 N N . ILE A 1 318 ? 5.608 0.125 0.768 1.00 93.94 318 ILE A N 1
ATOM 2124 C CA . ILE A 1 318 ? 4.563 0.368 1.763 1.00 93.94 318 ILE A CA 1
ATOM 2125 C C . ILE A 1 318 ? 5.240 0.654 3.101 1.00 93.94 318 ILE A C 1
ATOM 2127 O O . ILE A 1 318 ? 5.962 -0.190 3.641 1.00 93.94 318 ILE A O 1
ATOM 2131 N N . GLU A 1 319 ? 4.986 1.840 3.634 1.00 90.19 319 GLU A N 1
ATOM 2132 C CA . GLU A 1 319 ? 5.590 2.393 4.845 1.00 90.19 319 GLU A CA 1
ATOM 2133 C C . GLU A 1 319 ? 4.481 2.912 5.775 1.00 90.19 319 GLU A C 1
ATOM 2135 O O . GLU A 1 319 ? 3.314 3.014 5.388 1.00 90.19 319 GLU A O 1
ATOM 2140 N N . VAL A 1 320 ? 4.816 3.212 7.029 1.00 84.56 320 VAL A N 1
ATOM 2141 C CA . VAL A 1 320 ? 3.893 3.926 7.925 1.00 84.56 320 VAL A CA 1
ATOM 2142 C C . VAL A 1 320 ? 4.003 5.419 7.618 1.00 84.56 320 VAL A C 1
ATOM 2144 O O . VAL A 1 320 ? 5.121 5.926 7.559 1.00 84.56 320 VAL A O 1
ATOM 2147 N N . ALA A 1 321 ? 2.865 6.087 7.407 1.00 77.50 321 ALA A N 1
ATOM 2148 C CA . ALA A 1 321 ? 2.801 7.537 7.196 1.00 77.50 321 ALA A CA 1
ATOM 2149 C C . ALA A 1 321 ? 3.039 8.341 8.484 1.00 77.50 321 ALA A C 1
ATOM 2151 O O . ALA A 1 321 ? 2.686 7.830 9.576 1.00 77.50 321 ALA A O 1
#

InterPro domains:
  IPR049304 Glycine-rich domain [PF21722] (139-280)

Radius of gyration: 28.83 Å; Cα contacts (8 Å, |Δi|>4): 1297; chains: 1; bounding box: 63×31×90 Å

Sequence (321 aa):
MNRASIMALLDTVLLRSWRIGADPIVASTALTADQLGHVVVDATAGAVAVTLPSAVAALRGVEVTLRRKDVTTNVLSIVAAGADKIVLPGDANGIAATELLFPGDYLTLRADGAGKWWCVAQAQLPASVTSVITKFAVAGVYTYTVPAVFRSGRRRALVTVTGGGGGGAHTESTTIAAGGGGGGGRGTSNVDLYGINTVTVTVGVGGPGAPAGASAAGTSGGASSFGAFISSTGGVNGSTPSGGIAGTTTGDIVHPVSAAGSGTANCLGNGGGYGGGSKALNWNKGDDGLAPGGGGAGGSGTSGTRGGGKGAPGEVLIEVA